Protein AF-A0A9D2JYH7-F1 (afdb_monomer_lite)

Sequence (282 aa):
MENEQENTMYEDFDEAVTNAVTTLELGLFRVCMKGRLKDAELPSGLRRAAFVETDLQDISPLTKFAKLERLELICSPVSDAGCLSALPALKTLDIRSTLIGSLAFLRGMSPETLILADDPVEDYSPIFEMKALGRLETDEATLKKIGAERLKERFPNLEIVIDNDLPWITADAARYDDRTEGVYSVNLVEMIFGDKVRAVKDAKALQAVLDGIYDVSFDETDVKLIERLCREHRSMREIASEWHLMPETVNMLFAKILRRLRHPSASRRLRDLVVFEEEDAS

pLDDT: mean 78.09, std 18.56, range [26.64, 98.44]

Secondary structure (DSSP, 8-state):
---------BS-HHHHHHHHHHHSEEEEES---TTHHHH----TT--EEEEES------GGGGG-TT--EEEEES------GGGGG-TT--EEE-TTS---B-GGGTT---SEEE--S----B-HHHHTSS--SEEEE-HHHHHHH-HHHHHHH-TT-EEEE-TTTT---TTTT---------TTTHHHHHHHSS-EEEES-HHHHHHHHHHHHHHH--HHHHHHHIIIIIS---HHHHHHHHT--HHHHHHHHHHHHHHHHSHHHHHHHHTTEEEPPP---

Foldseek 3Di:
DDPPPPPPADCDQVVQLVVCQPPLERHYECHECVPVLQVRPGDLQRAYYADELYQDADPLSVLSNLNHAYYHQYLYAHADPLNVLSRQNHAYDHNELYQHQDPQSQQQAAHQEYEYENYNHPDPVSVLRHPYYAEYEYAPVVCVNNDPVSVCVSHVNYHYHHDNPVDDDPVCLPPPDPPDFDEPPFPLLCLLNVFGFPDFQDPVQLVVLVVVLCVPPHDPVLVVLCCCVHVVRHQLPNVCVVVVHDSSVSSVSPSSSSSSCNHPVNNVSNVVRTDTDDPPPD

Radius of gyration: 19.78 Å; chains: 1; bounding box: 49×54×63 Å

Organism: NCBI:txid2838603

InterPro domains:
  IPR013324 RNA polymerase sigma factor, region 3/4-like [SSF88659] (220-273)
  IPR032675 Leucine-rich repeat domain superfamily [G3DSA:3.80.10.10] (3-164)

Structure (mmCIF, N/CA/C/O backbone):
data_AF-A0A9D2JYH7-F1
#
_entry.id   AF-A0A9D2JYH7-F1
#
loop_
_atom_site.group_PDB
_atom_site.id
_atom_site.type_symbol
_atom_site.label_atom_id
_atom_site.label_alt_id
_atom_site.label_comp_id
_atom_site.label_asym_id
_atom_site.label_entity_id
_atom_site.label_seq_id
_atom_site.pdbx_PDB_ins_code
_atom_site.Cartn_x
_atom_site.Cartn_y
_atom_site.Cartn_z
_atom_site.occupancy
_atom_site.B_iso_or_equiv
_atom_site.auth_seq_id
_atom_site.auth_comp_id
_atom_site.auth_asym_id
_atom_site.auth_atom_id
_atom_site.pdbx_PDB_model_num
ATOM 1 N N . MET A 1 1 ? 9.905 -0.946 33.066 1.00 31.28 1 MET A N 1
ATOM 2 C CA . MET A 1 1 ? 8.921 -1.846 32.434 1.00 31.28 1 MET A CA 1
ATOM 3 C C . MET A 1 1 ? 8.308 -1.074 31.286 1.00 31.28 1 MET A C 1
ATOM 5 O O . MET A 1 1 ? 7.218 -0.542 31.420 1.00 31.28 1 MET A O 1
ATOM 9 N N . GLU A 1 2 ? 9.062 -0.951 30.205 1.00 26.75 2 GLU A N 1
ATOM 10 C CA . GLU A 1 2 ? 8.554 -0.525 28.907 1.00 26.75 2 GLU A CA 1
ATOM 11 C C . GLU A 1 2 ? 8.823 -1.728 28.012 1.00 26.75 2 GLU A C 1
ATOM 13 O O . GLU A 1 2 ? 9.970 -2.053 27.723 1.00 26.75 2 GLU A O 1
ATOM 18 N N . ASN A 1 3 ? 7.763 -2.492 27.746 1.00 26.64 3 ASN A N 1
ATOM 19 C CA . ASN A 1 3 ? 7.780 -3.523 26.722 1.00 26.64 3 ASN A CA 1
ATOM 20 C C . ASN A 1 3 ? 7.772 -2.784 25.383 1.00 26.64 3 ASN A C 1
ATOM 22 O O . ASN A 1 3 ? 6.704 -2.459 24.865 1.00 26.64 3 ASN A O 1
ATOM 26 N N . GLU A 1 4 ? 8.954 -2.512 24.840 1.00 29.59 4 GLU A N 1
ATOM 27 C CA . GLU A 1 4 ? 9.126 -2.462 23.394 1.00 29.59 4 GLU A CA 1
ATOM 28 C C . GLU A 1 4 ? 8.773 -3.865 22.893 1.00 29.59 4 GLU A C 1
ATOM 30 O O . GLU A 1 4 ? 9.556 -4.804 23.017 1.00 29.59 4 GLU A O 1
ATOM 35 N N . GLN A 1 5 ? 7.521 -4.050 22.466 1.00 31.62 5 GLN A N 1
ATOM 36 C CA . GLN A 1 5 ? 7.128 -5.261 21.761 1.00 31.62 5 GLN A CA 1
ATOM 37 C C . GLN A 1 5 ? 7.984 -5.325 20.501 1.00 31.62 5 GLN A C 1
ATOM 39 O O . GLN A 1 5 ? 7.793 -4.532 19.580 1.00 31.62 5 GLN A O 1
ATOM 44 N N . GLU A 1 6 ? 8.950 -6.243 20.520 1.00 36.19 6 GLU A N 1
ATOM 45 C CA . GLU A 1 6 ? 9.699 -6.682 19.355 1.00 36.19 6 GLU A CA 1
ATOM 46 C C . GLU A 1 6 ? 8.725 -6.854 18.192 1.00 36.19 6 GLU A C 1
ATOM 48 O O . GLU A 1 6 ? 7.774 -7.640 18.237 1.00 36.19 6 GLU A O 1
ATOM 53 N N . ASN A 1 7 ? 8.960 -6.033 17.177 1.00 39.94 7 ASN A N 1
ATOM 54 C CA . ASN A 1 7 ? 8.273 -6.017 15.907 1.00 39.94 7 ASN A CA 1
ATOM 55 C C . ASN A 1 7 ? 8.583 -7.353 15.218 1.00 39.94 7 ASN A C 1
ATOM 57 O O . ASN A 1 7 ? 9.583 -7.475 14.514 1.00 39.94 7 ASN A O 1
ATOM 61 N N . THR A 1 8 ? 7.805 -8.394 15.515 1.00 46.12 8 THR A N 1
ATOM 62 C CA . THR A 1 8 ? 8.002 -9.730 14.942 1.00 46.12 8 THR A CA 1
ATOM 63 C C . THR A 1 8 ? 7.523 -9.706 13.496 1.00 46.12 8 THR A C 1
ATOM 65 O O . THR A 1 8 ? 6.384 -10.029 13.172 1.00 46.12 8 THR A O 1
ATOM 68 N N . MET A 1 9 ? 8.397 -9.227 12.614 1.00 56.84 9 MET A N 1
ATOM 69 C CA . MET A 1 9 ? 8.225 -9.338 11.174 1.00 56.84 9 MET A CA 1
ATOM 70 C C . MET A 1 9 ? 8.649 -10.741 10.744 1.00 56.84 9 MET A C 1
ATOM 72 O O . MET A 1 9 ? 9.785 -11.143 10.987 1.00 56.84 9 MET A O 1
ATOM 76 N N . TYR A 1 10 ? 7.731 -11.488 10.131 1.00 59.22 10 TYR A N 1
ATOM 77 C CA . TYR A 1 10 ? 7.983 -12.851 9.671 1.00 59.22 10 TYR A CA 1
ATOM 78 C C . TYR A 1 10 ? 8.357 -12.859 8.183 1.00 59.22 10 TYR A C 1
ATOM 80 O O . TYR A 1 10 ? 7.688 -12.228 7.360 1.00 59.22 10 TYR A O 1
ATOM 88 N N . GLU A 1 11 ? 9.406 -13.611 7.847 1.00 63.16 11 GLU A N 1
ATOM 89 C CA . GLU A 1 11 ? 9.832 -13.893 6.465 1.00 63.16 11 GLU A CA 1
ATOM 90 C C . GLU A 1 11 ? 9.220 -15.201 5.913 1.00 63.16 11 GLU A C 1
ATOM 92 O O . GLU A 1 11 ? 9.459 -15.557 4.756 1.00 63.16 11 GLU A O 1
ATOM 97 N N . ASP A 1 12 ? 8.405 -15.899 6.718 1.00 80.50 12 ASP A N 1
ATOM 98 C CA . ASP A 1 12 ? 7.677 -17.121 6.361 1.00 80.50 12 ASP A CA 1
ATOM 99 C C . ASP A 1 12 ? 6.158 -16.939 6.535 1.00 80.50 12 ASP A C 1
ATOM 101 O O . ASP A 1 12 ? 5.679 -16.425 7.549 1.00 80.50 12 ASP A O 1
ATOM 105 N N . PHE A 1 13 ? 5.386 -17.360 5.529 1.00 84.00 13 PHE A N 1
ATOM 106 C CA . PHE A 1 13 ? 3.934 -17.184 5.522 1.00 84.00 13 PHE A CA 1
ATOM 107 C C . PHE A 1 13 ? 3.203 -18.096 6.508 1.00 84.00 13 PHE A C 1
ATOM 109 O O . PHE A 1 13 ? 2.275 -17.649 7.182 1.00 84.00 13 PHE A O 1
ATOM 116 N N . ASP A 1 14 ? 3.573 -19.373 6.565 1.00 86.81 14 ASP A N 1
ATOM 117 C CA . ASP A 1 14 ? 2.833 -20.372 7.336 1.00 86.81 14 ASP A CA 1
ATOM 118 C C . ASP A 1 14 ? 3.095 -20.178 8.837 1.00 86.81 14 ASP A C 1
ATOM 120 O O . ASP A 1 14 ? 2.184 -20.309 9.664 1.00 86.81 14 ASP A O 1
ATOM 124 N N . GLU A 1 15 ? 4.311 -19.753 9.189 1.00 87.00 15 GLU A N 1
ATOM 125 C CA . GLU A 1 15 ? 4.640 -19.280 10.532 1.00 87.00 15 GLU A CA 1
ATOM 126 C C . GLU A 1 15 ? 3.828 -18.029 10.905 1.00 87.00 15 GLU A C 1
ATOM 128 O O . GLU A 1 15 ? 3.211 -17.991 11.975 1.00 87.00 15 GLU A O 1
ATOM 133 N N . ALA A 1 16 ? 3.756 -17.030 10.017 1.00 87.06 16 ALA A N 1
ATOM 134 C CA . ALA A 1 16 ? 2.987 -15.811 10.262 1.00 87.06 16 ALA A CA 1
ATOM 135 C C . ALA A 1 16 ? 1.492 -16.106 10.479 1.00 87.06 16 ALA A C 1
ATOM 137 O O . ALA A 1 16 ? 0.880 -15.561 11.399 1.00 87.06 16 ALA A O 1
ATOM 138 N N . VAL A 1 17 ? 0.906 -17.006 9.679 1.00 90.88 17 VAL A N 1
ATOM 139 C CA . VAL A 1 17 ? -0.489 -17.453 9.838 1.00 90.88 17 VAL A CA 1
ATOM 140 C C . VAL A 1 17 ? -0.685 -18.167 11.175 1.00 90.88 17 VAL A C 1
ATOM 142 O O . VAL A 1 17 ? -1.637 -17.859 11.894 1.00 90.88 17 VAL A O 1
ATOM 145 N N . THR A 1 18 ? 0.225 -19.072 11.542 1.00 90.56 18 THR A N 1
ATOM 146 C CA . THR A 1 18 ? 0.163 -19.805 12.816 1.00 90.56 18 THR A CA 1
ATOM 147 C C . THR A 1 18 ? 0.198 -18.846 14.007 1.00 90.56 18 THR A C 1
ATOM 149 O O . THR A 1 18 ? -0.617 -18.959 14.927 1.00 90.56 18 THR A O 1
ATOM 152 N N . ASN A 1 19 ? 1.088 -17.855 13.973 1.00 88.00 19 ASN A N 1
ATOM 153 C CA . ASN A 1 19 ? 1.207 -16.861 15.036 1.00 88.00 19 ASN A CA 1
ATOM 154 C C . ASN A 1 19 ? -0.015 -15.938 15.094 1.00 88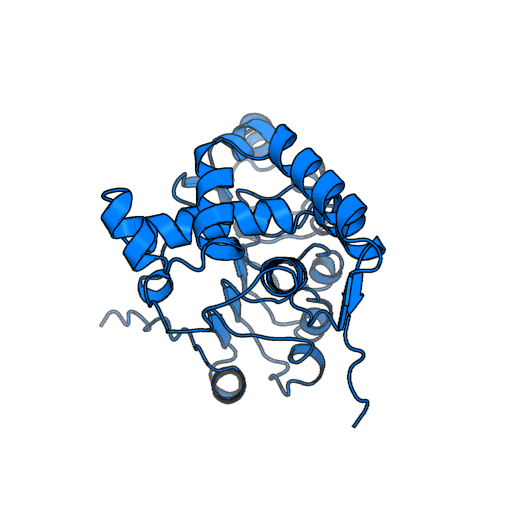.00 19 ASN A C 1
ATOM 156 O O . ASN A 1 19 ? -0.529 -15.682 16.190 1.00 88.00 19 ASN A O 1
ATOM 160 N N . ALA A 1 20 ? -0.552 -15.542 13.935 1.00 91.19 20 ALA A N 1
ATOM 161 C CA . ALA A 1 20 ? -1.735 -14.692 13.832 1.00 91.19 20 ALA A CA 1
ATOM 162 C C . ALA A 1 20 ? -2.950 -15.267 14.571 1.00 91.19 20 ALA A C 1
ATOM 164 O O . ALA A 1 20 ? -3.731 -14.494 15.127 1.00 91.19 20 ALA A O 1
ATOM 165 N N . VAL A 1 21 ? -3.094 -16.599 14.653 1.00 90.00 21 VAL A N 1
ATOM 166 C CA . VAL A 1 21 ? -4.165 -17.264 15.427 1.00 90.00 21 VAL A CA 1
ATOM 167 C C . VAL A 1 21 ? -4.175 -16.815 16.891 1.00 90.00 21 VAL A C 1
ATOM 169 O O . VAL A 1 21 ? -5.245 -16.648 17.478 1.00 90.00 21 VAL A O 1
ATOM 172 N N . THR A 1 22 ? -2.999 -16.598 17.480 1.00 90.06 22 THR A N 1
ATOM 173 C CA . THR A 1 22 ? -2.859 -16.210 18.891 1.00 90.06 22 THR A CA 1
ATOM 174 C C . THR A 1 22 ? -2.746 -14.703 19.084 1.00 90.06 22 THR A C 1
ATOM 176 O O . THR A 1 22 ? -3.358 -14.158 20.003 1.00 90.06 22 THR A O 1
ATOM 179 N N . THR A 1 23 ? -1.999 -14.020 18.216 1.00 91.62 23 THR A N 1
ATOM 180 C CA . THR A 1 23 ? -1.708 -12.586 18.346 1.00 91.62 23 THR A CA 1
ATOM 181 C C . THR A 1 23 ? -2.834 -11.713 17.805 1.00 91.62 23 THR A C 1
ATOM 183 O O . THR A 1 23 ? -2.990 -10.577 18.244 1.00 91.62 23 THR A O 1
ATOM 186 N N . LEU A 1 24 ? -3.654 -12.247 16.890 1.00 93.81 24 LEU A N 1
ATOM 187 C CA . LEU A 1 24 ? -4.591 -11.491 16.052 1.00 93.81 24 LEU A CA 1
ATOM 188 C C . LEU A 1 24 ? -3.879 -10.469 15.150 1.00 93.81 24 LEU A C 1
ATOM 190 O O . LEU A 1 24 ? -4.486 -9.477 14.730 1.00 93.81 24 LEU A O 1
ATOM 194 N N . GLU A 1 25 ? -2.608 -10.722 14.844 1.00 91.56 25 GLU A N 1
ATOM 195 C CA . GLU A 1 25 ? -1.742 -9.860 14.047 1.00 91.56 25 GLU A CA 1
ATOM 196 C C . GLU A 1 25 ? -1.037 -10.688 12.975 1.00 91.56 25 GLU A C 1
ATOM 198 O O . GLU A 1 25 ? -0.445 -11.721 13.276 1.00 91.56 25 GLU A O 1
ATOM 203 N N . LEU A 1 26 ? -1.112 -10.234 11.725 1.00 91.44 26 LEU A N 1
ATOM 204 C CA . LEU A 1 26 ? -0.434 -10.854 10.591 1.00 91.44 26 LEU A CA 1
ATOM 205 C C . LEU A 1 26 ? 0.625 -9.890 10.059 1.00 91.44 26 LEU A C 1
ATOM 207 O O . LEU A 1 26 ? 0.272 -8.866 9.481 1.00 91.44 26 LEU A O 1
ATOM 211 N N . GLY A 1 27 ? 1.902 -10.209 10.246 1.00 88.00 27 GLY A N 1
ATOM 212 C CA . GLY A 1 27 ? 3.021 -9.425 9.724 1.00 88.00 27 GLY A CA 1
ATOM 213 C C . GLY A 1 27 ? 3.809 -10.231 8.703 1.00 88.00 27 GLY A C 1
ATOM 214 O O . GLY A 1 27 ? 4.306 -11.302 9.031 1.00 88.00 27 GLY A O 1
ATOM 215 N N . LEU A 1 28 ? 3.913 -9.725 7.478 1.00 81.62 28 LEU A N 1
ATOM 216 C CA . LEU A 1 28 ? 4.609 -10.380 6.375 1.00 81.62 28 LEU A CA 1
ATOM 217 C C . LEU A 1 28 ? 5.590 -9.405 5.742 1.00 81.62 28 LEU A C 1
ATOM 219 O O . LEU A 1 28 ? 5.193 -8.350 5.238 1.00 81.62 28 LEU A O 1
ATOM 223 N N . PHE A 1 29 ? 6.864 -9.781 5.758 1.00 75.06 29 PHE A N 1
ATOM 224 C CA . PHE A 1 29 ? 7.958 -8.980 5.232 1.00 75.06 29 PHE A CA 1
ATOM 225 C C . PHE A 1 29 ? 8.708 -9.780 4.171 1.00 75.06 29 PHE A C 1
ATOM 227 O O . PHE A 1 29 ? 9.236 -10.847 4.467 1.00 75.06 29 PHE A O 1
ATOM 234 N N . ARG A 1 30 ? 8.747 -9.285 2.926 1.00 68.06 30 ARG A N 1
ATOM 235 C CA . ARG A 1 30 ? 9.490 -9.926 1.814 1.00 68.06 30 ARG A CA 1
ATOM 236 C C . ARG A 1 30 ? 9.070 -11.356 1.489 1.00 68.06 30 ARG A C 1
ATOM 238 O O . ARG A 1 30 ? 9.855 -12.175 1.004 1.00 68.06 30 ARG A O 1
ATOM 245 N N . VAL A 1 31 ? 7.804 -11.650 1.742 1.00 66.88 31 VAL A N 1
ATOM 246 C CA . VAL A 1 31 ? 7.208 -12.961 1.505 1.00 66.88 31 VAL A CA 1
ATOM 247 C C . VAL A 1 31 ? 6.494 -12.964 0.156 1.00 66.88 31 VAL A C 1
ATOM 249 O O . VAL A 1 31 ? 5.790 -12.014 -0.190 1.00 66.88 31 VAL A O 1
ATOM 252 N N . CYS A 1 32 ? 6.657 -14.060 -0.586 1.00 69.44 32 CYS A N 1
ATOM 253 C CA . CYS A 1 32 ? 5.862 -14.363 -1.771 1.00 69.44 32 CYS A CA 1
ATOM 254 C C . CYS A 1 32 ? 4.508 -14.968 -1.357 1.00 69.44 32 CYS A C 1
ATOM 256 O O . CYS A 1 32 ? 4.435 -15.956 -0.620 1.00 69.44 32 CYS A O 1
ATOM 258 N N . MET A 1 33 ? 3.436 -14.351 -1.836 1.00 68.56 33 MET A N 1
ATOM 259 C CA . MET A 1 33 ? 2.065 -14.484 -1.362 1.00 68.56 33 MET A CA 1
ATOM 260 C C . MET A 1 33 ? 1.114 -15.046 -2.408 1.00 68.56 33 MET A C 1
ATOM 262 O O . MET A 1 33 ? -0.019 -15.314 -2.026 1.00 68.56 33 MET A O 1
ATOM 266 N N . LYS A 1 34 ? 1.514 -15.170 -3.685 1.00 65.25 34 LYS A N 1
ATOM 267 C CA . LYS A 1 34 ? 0.689 -15.591 -4.845 1.00 65.25 34 LYS A CA 1
ATOM 268 C C . LYS A 1 34 ? -0.636 -16.274 -4.474 1.00 65.25 34 LYS A C 1
ATOM 270 O O . LYS A 1 34 ? -0.681 -17.474 -4.236 1.00 65.25 34 LYS A O 1
ATOM 275 N N . GLY A 1 35 ? -1.709 -15.490 -4.341 1.00 68.31 35 GLY A N 1
ATOM 276 C CA . GLY A 1 35 ? -3.059 -15.984 -4.030 1.00 68.31 35 GLY A CA 1
ATOM 277 C C . GLY A 1 35 ? -3.297 -16.561 -2.622 1.00 68.31 35 GLY A C 1
ATOM 278 O O . GLY A 1 35 ? -4.449 -16.616 -2.198 1.00 68.31 35 GLY A O 1
ATOM 279 N N . ARG A 1 36 ? -2.253 -16.891 -1.854 1.00 79.56 36 ARG A N 1
ATOM 280 C CA . ARG A 1 36 ? -2.291 -17.601 -0.560 1.00 79.56 36 ARG A CA 1
ATOM 281 C C . ARG A 1 36 ? -3.198 -16.958 0.486 1.00 79.56 36 ARG A C 1
ATOM 283 O O . ARG A 1 36 ? -3.739 -17.648 1.343 1.00 79.56 36 ARG A O 1
ATOM 290 N N . LEU A 1 37 ? -3.404 -15.640 0.427 1.00 86.38 37 LEU A N 1
ATOM 291 C CA . LEU A 1 37 ? -4.273 -14.931 1.375 1.00 86.38 37 LEU A CA 1
ATOM 292 C C . LEU A 1 37 ? -5.751 -15.369 1.282 1.00 86.38 37 LEU A C 1
ATOM 294 O O . LEU A 1 37 ? -6.488 -15.267 2.268 1.00 86.38 37 LEU A O 1
ATOM 298 N N . LYS A 1 38 ? -6.192 -15.853 0.111 1.00 85.94 38 LYS A N 1
ATOM 299 C CA . LYS A 1 38 ? -7.555 -16.367 -0.104 1.00 85.94 38 LYS A CA 1
ATOM 300 C C . LYS A 1 38 ? -7.806 -17.613 0.736 1.00 85.94 38 LYS A C 1
ATOM 302 O O . LYS A 1 38 ? -8.798 -17.653 1.467 1.00 85.94 38 LYS A O 1
ATOM 307 N N . ASP A 1 39 ? -6.860 -18.543 0.686 1.00 83.00 39 ASP A N 1
ATOM 308 C CA . ASP A 1 39 ? -6.970 -19.874 1.285 1.00 83.00 39 ASP A CA 1
ATOM 309 C C . ASP A 1 39 ? -6.443 -19.930 2.724 1.00 83.00 39 ASP A C 1
ATOM 311 O O . ASP A 1 39 ? -6.687 -20.894 3.443 1.00 83.00 39 ASP A O 1
ATOM 315 N N . ALA A 1 40 ? -5.761 -18.876 3.180 1.00 84.50 40 ALA A N 1
ATOM 316 C CA . ALA A 1 40 ? -5.224 -18.815 4.529 1.00 84.50 40 ALA A CA 1
ATOM 317 C C . ALA A 1 40 ? -6.316 -18.851 5.609 1.00 84.50 40 ALA A C 1
ATOM 319 O O . ALA A 1 40 ? -7.222 -17.998 5.660 1.00 84.50 40 ALA A O 1
ATOM 320 N N . GLU A 1 41 ? -6.150 -19.798 6.534 1.00 87.38 41 GLU A N 1
ATOM 321 C CA . GLU A 1 41 ? -6.948 -19.966 7.748 1.00 87.38 41 GLU A CA 1
ATOM 322 C C . GLU A 1 41 ? -6.559 -18.931 8.815 1.00 87.38 41 GLU A C 1
ATOM 324 O O . GLU A 1 41 ? -5.973 -19.225 9.853 1.00 87.38 41 GLU A O 1
ATOM 329 N N . LEU A 1 42 ? -6.882 -17.669 8.542 1.00 89.50 42 LEU A N 1
ATOM 330 C CA . LEU A 1 42 ? -6.651 -16.554 9.458 1.00 89.50 42 LEU A CA 1
ATOM 331 C C . LEU A 1 42 ? -7.834 -16.371 10.420 1.00 89.50 42 LEU A C 1
ATOM 333 O O . LEU A 1 42 ? -8.994 -16.529 10.016 1.00 89.50 42 LEU A O 1
ATOM 337 N N . PRO A 1 43 ? -7.590 -15.969 11.680 1.00 89.50 43 PRO A N 1
ATOM 338 C CA . PRO A 1 43 ? -8.664 -15.778 12.644 1.00 89.50 43 PRO A CA 1
ATOM 339 C C . PRO A 1 43 ? -9.585 -14.627 12.222 1.00 89.50 43 PRO A C 1
ATOM 341 O O . PRO A 1 43 ? -9.137 -13.527 11.907 1.00 89.50 43 PRO A O 1
ATOM 344 N N . SER A 1 44 ? -10.902 -14.823 12.325 1.00 91.31 44 SER A N 1
ATOM 345 C CA . SER A 1 44 ? -11.898 -13.763 12.065 1.00 91.31 44 SER A CA 1
ATOM 346 C C . SER A 1 44 ? -11.746 -12.534 12.974 1.00 91.31 44 SER A C 1
ATOM 348 O O . SER A 1 44 ? -12.290 -11.466 12.691 1.00 91.31 44 SER A O 1
ATOM 350 N N . GLY A 1 45 ? -11.013 -12.686 14.082 1.00 94.38 45 GLY A N 1
ATOM 351 C CA . GLY A 1 45 ? -10.695 -11.634 15.038 1.00 94.38 45 GLY A CA 1
ATOM 352 C C . GLY A 1 45 ? -9.455 -10.802 14.713 1.00 94.38 45 GLY A C 1
ATOM 353 O O . GLY A 1 45 ? -9.083 -10.011 15.574 1.00 94.38 45 GLY A O 1
ATOM 354 N N . LEU A 1 46 ? -8.825 -10.985 13.545 1.00 96.38 46 LEU A N 1
ATOM 355 C CA . LEU A 1 46 ? -7.620 -10.259 13.136 1.00 96.38 46 LEU A CA 1
ATOM 356 C C . LEU A 1 46 ? -7.796 -8.740 13.306 1.00 96.38 46 LEU A C 1
ATOM 358 O O . LEU A 1 46 ? -8.791 -8.170 12.853 1.00 96.38 46 LEU A O 1
ATOM 362 N N . ARG A 1 47 ? -6.835 -8.101 13.980 1.00 95.69 47 ARG A N 1
ATOM 363 C CA . ARG A 1 47 ? -6.851 -6.666 14.309 1.00 95.69 47 ARG A CA 1
ATOM 364 C C . ARG A 1 47 ? -5.803 -5.872 13.554 1.00 95.69 47 ARG A C 1
ATOM 366 O O . ARG A 1 47 ? -6.045 -4.702 13.261 1.00 95.69 47 ARG A O 1
ATOM 373 N N . ARG A 1 48 ? -4.660 -6.484 13.243 1.00 95.12 48 ARG A N 1
ATOM 374 C CA . ARG A 1 48 ? -3.578 -5.833 12.498 1.00 95.12 48 ARG A CA 1
ATOM 375 C C . ARG A 1 48 ? -3.097 -6.733 11.372 1.00 95.12 48 ARG A C 1
ATOM 377 O O . ARG A 1 48 ? -2.959 -7.940 11.565 1.00 95.12 48 ARG A O 1
ATOM 384 N N . ALA A 1 49 ? -2.849 -6.138 10.217 1.00 94.75 49 ALA A N 1
ATOM 385 C CA . ALA A 1 49 ? -2.218 -6.803 9.092 1.00 94.75 49 ALA A CA 1
ATOM 386 C C . ALA A 1 49 ? -1.180 -5.865 8.472 1.00 94.75 49 ALA A C 1
ATOM 388 O O . ALA A 1 49 ? -1.496 -4.710 8.190 1.00 94.75 49 ALA A O 1
ATOM 389 N N . ALA A 1 50 ? 0.032 -6.361 8.266 1.00 90.62 50 ALA A N 1
ATOM 390 C CA . ALA A 1 50 ? 1.124 -5.641 7.636 1.00 90.62 50 ALA A CA 1
ATOM 391 C C . ALA A 1 50 ? 1.719 -6.498 6.517 1.00 90.62 50 ALA A C 1
ATOM 393 O O . ALA A 1 50 ? 2.122 -7.639 6.743 1.00 90.62 50 ALA A O 1
ATOM 394 N N . PHE A 1 51 ? 1.757 -5.936 5.314 1.00 86.75 51 PHE A N 1
ATOM 395 C CA . PHE A 1 51 ? 2.329 -6.533 4.115 1.00 86.75 51 PHE A CA 1
ATOM 396 C C . PHE A 1 51 ? 3.370 -5.567 3.570 1.00 86.75 51 PHE A C 1
ATOM 398 O O . PHE A 1 51 ? 3.046 -4.528 2.988 1.00 86.75 51 PHE A O 1
ATOM 405 N N . VAL A 1 52 ? 4.631 -5.902 3.804 1.00 79.12 52 VAL A N 1
ATOM 406 C CA . VAL A 1 52 ? 5.760 -5.018 3.548 1.00 79.12 52 VAL A CA 1
ATOM 407 C C . VAL A 1 52 ? 6.700 -5.699 2.561 1.00 79.12 52 VAL A C 1
ATOM 409 O O . VAL A 1 52 ? 7.176 -6.806 2.803 1.00 79.12 52 VAL A O 1
ATOM 412 N N . GLU A 1 53 ? 6.947 -5.045 1.427 1.00 73.25 53 GLU A N 1
ATOM 413 C CA . GLU A 1 53 ? 7.792 -5.576 0.344 1.00 73.25 53 GLU A CA 1
ATOM 414 C C . GLU A 1 53 ? 7.344 -6.966 -0.156 1.00 73.25 53 GLU A C 1
ATOM 416 O O . GLU A 1 53 ? 8.160 -7.819 -0.498 1.00 73.25 53 GLU A O 1
ATOM 421 N N . THR A 1 54 ? 6.032 -7.210 -0.196 1.00 71.56 54 THR A N 1
ATOM 422 C CA . THR A 1 54 ? 5.454 -8.466 -0.705 1.00 71.56 54 THR A CA 1
ATOM 423 C C . THR A 1 54 ? 5.071 -8.347 -2.185 1.00 71.56 54 THR A C 1
ATOM 425 O O . THR A 1 54 ? 5.054 -7.258 -2.760 1.00 71.56 54 THR A O 1
ATOM 428 N N . ASP A 1 55 ? 4.714 -9.462 -2.822 1.00 66.81 55 ASP A N 1
ATOM 429 C CA . ASP A 1 55 ? 4.099 -9.505 -4.159 1.00 66.81 55 ASP A CA 1
ATOM 430 C C . ASP A 1 55 ? 2.554 -9.438 -4.115 1.00 66.81 55 ASP A C 1
ATOM 432 O O . ASP A 1 55 ? 1.887 -9.739 -5.108 1.00 66.81 55 ASP A O 1
ATOM 436 N N . LEU A 1 56 ? 1.967 -9.026 -2.983 1.00 80.00 56 LEU A N 1
ATOM 437 C CA . LEU A 1 56 ? 0.519 -8.948 -2.795 1.00 80.00 56 LEU A CA 1
ATOM 438 C C . LEU A 1 56 ? -0.127 -7.942 -3.762 1.00 80.00 56 LEU A C 1
ATOM 440 O O . LEU A 1 56 ? 0.153 -6.745 -3.715 1.00 80.00 56 LEU A O 1
ATOM 444 N N . GLN A 1 57 ? -1.037 -8.437 -4.603 1.00 79.06 57 GLN A N 1
ATOM 445 C CA . GLN A 1 57 ? -1.835 -7.623 -5.533 1.00 79.06 57 GLN A CA 1
ATOM 446 C C . GLN A 1 57 ? -3.318 -7.586 -5.146 1.00 79.06 57 GLN A C 1
ATOM 448 O O . GLN A 1 57 ? -3.948 -6.532 -5.215 1.00 79.06 57 GLN A O 1
ATOM 453 N N . ASP A 1 58 ? -3.874 -8.733 -4.741 1.00 84.88 58 ASP A N 1
ATOM 454 C CA . ASP A 1 58 ? -5.292 -8.891 -4.413 1.00 84.88 58 ASP A CA 1
ATOM 455 C C . ASP A 1 58 ? -5.514 -8.875 -2.896 1.00 84.88 58 ASP A C 1
ATOM 457 O O . ASP A 1 58 ? -5.202 -9.833 -2.186 1.00 84.88 58 ASP A O 1
ATOM 461 N N . ILE A 1 59 ? -6.091 -7.777 -2.415 1.00 94.44 59 ILE A N 1
ATOM 462 C CA . ILE A 1 59 ? -6.441 -7.559 -1.007 1.00 94.44 59 ILE A CA 1
ATOM 463 C C . ILE A 1 59 ? -7.926 -7.801 -0.704 1.00 94.44 59 ILE A C 1
ATOM 465 O O . ILE A 1 59 ? -8.356 -7.622 0.437 1.00 94.44 59 ILE A O 1
ATOM 469 N N . SER A 1 60 ? -8.721 -8.262 -1.677 1.00 94.12 60 SER A N 1
ATOM 470 C CA . SER A 1 60 ? -10.139 -8.579 -1.458 1.00 94.12 60 SER A CA 1
ATOM 471 C C . SER A 1 60 ? -10.405 -9.558 -0.300 1.00 94.12 60 SER A C 1
ATOM 473 O O . SER A 1 60 ? -11.401 -9.350 0.409 1.00 94.12 60 SER A O 1
ATOM 475 N N . PRO A 1 61 ? -9.531 -10.545 0.016 1.00 94.44 61 PRO A N 1
ATOM 476 C CA . PRO A 1 61 ? -9.754 -11.435 1.155 1.00 94.44 61 PRO A CA 1
ATOM 477 C C . PRO A 1 61 ? -9.735 -10.723 2.508 1.00 94.44 61 PRO A C 1
ATOM 479 O O . PRO A 1 61 ? -10.293 -11.255 3.464 1.00 94.44 61 PRO A O 1
ATOM 482 N N . LEU A 1 62 ? -9.143 -9.523 2.613 1.00 94.75 62 LEU A N 1
ATOM 483 C CA . LEU A 1 62 ? -9.095 -8.773 3.872 1.00 94.75 62 LEU A CA 1
ATOM 484 C C . LEU A 1 62 ? -10.487 -8.355 4.363 1.00 94.75 62 LEU A C 1
ATOM 486 O O . LEU A 1 62 ? -10.685 -8.182 5.564 1.00 94.75 62 LEU A O 1
ATOM 490 N N . THR A 1 63 ? -11.472 -8.263 3.464 1.00 93.19 63 THR A N 1
ATOM 491 C CA . THR A 1 63 ? -12.862 -7.896 3.794 1.00 93.19 63 THR A CA 1
ATOM 492 C C . THR A 1 63 ? -13.535 -8.845 4.788 1.00 93.19 63 THR A C 1
ATOM 494 O O . THR A 1 63 ? -14.486 -8.448 5.461 1.00 93.19 63 THR A O 1
ATOM 497 N N . LYS A 1 64 ? -13.024 -10.077 4.948 1.00 93.19 64 LYS A N 1
ATOM 498 C CA . LYS A 1 64 ? -13.529 -11.041 5.940 1.00 93.19 64 LYS A CA 1
ATOM 499 C C . LYS A 1 64 ? -13.199 -10.651 7.389 1.00 93.19 64 LYS A C 1
ATOM 501 O O . LYS A 1 64 ? -13.840 -11.145 8.317 1.00 93.19 64 LYS A O 1
ATOM 506 N N . PHE A 1 65 ? -12.245 -9.741 7.606 1.00 95.69 65 PHE A N 1
ATOM 507 C CA . PHE A 1 65 ? -11.781 -9.324 8.931 1.00 95.69 65 PHE A CA 1
ATOM 508 C C . PHE A 1 65 ? -12.445 -8.016 9.376 1.00 95.69 65 PHE A C 1
ATOM 510 O O . PHE A 1 65 ? -11.824 -6.959 9.437 1.00 95.69 65 PHE A O 1
ATOM 517 N N . ALA A 1 66 ? -13.725 -8.082 9.750 1.00 95.50 66 ALA A N 1
ATOM 518 C CA . ALA A 1 66 ? -14.501 -6.905 10.163 1.00 95.50 66 ALA A CA 1
ATOM 519 C C . ALA A 1 66 ? -13.942 -6.158 11.399 1.00 95.50 66 ALA A C 1
ATOM 521 O O . ALA A 1 66 ? -14.383 -5.048 11.693 1.00 95.50 66 ALA A O 1
ATOM 522 N N . LYS A 1 67 ? -13.000 -6.770 12.133 1.00 97.44 67 LYS A N 1
ATOM 523 C CA . LYS A 1 67 ? -12.310 -6.195 13.300 1.00 97.44 67 LYS A CA 1
ATOM 524 C C . LYS A 1 67 ? -10.913 -5.649 12.982 1.00 97.44 67 LYS A C 1
ATOM 526 O O . LYS A 1 67 ? -10.209 -5.277 13.916 1.00 97.44 67 LYS A O 1
ATOM 531 N N . LEU A 1 68 ? -10.510 -5.611 11.710 1.00 97.94 68 LEU A N 1
ATOM 532 C CA . LEU A 1 68 ? -9.210 -5.084 11.314 1.00 97.94 68 LEU A CA 1
ATOM 533 C C . LEU A 1 68 ? -9.160 -3.576 11.588 1.00 97.94 68 LEU A C 1
ATOM 535 O O . LEU A 1 68 ? -9.924 -2.804 11.013 1.00 97.94 68 LEU A O 1
ATOM 539 N N . GLU A 1 69 ? -8.270 -3.177 12.490 1.00 97.81 69 GLU A N 1
ATOM 540 C CA . GLU A 1 69 ? -8.097 -1.797 12.951 1.00 97.81 69 GLU A CA 1
ATOM 541 C C . GLU A 1 69 ? -6.899 -1.119 12.284 1.00 97.81 69 GLU A C 1
ATOM 543 O O . GLU A 1 69 ? -6.925 0.091 12.061 1.00 97.81 69 GLU A O 1
ATOM 548 N N . ARG A 1 70 ? -5.863 -1.891 11.942 1.00 97.56 70 ARG A N 1
ATOM 549 C CA . ARG A 1 70 ? -4.639 -1.403 11.300 1.00 97.56 70 ARG A CA 1
ATOM 550 C C . ARG A 1 70 ? -4.311 -2.247 10.075 1.00 97.56 70 ARG A C 1
ATOM 552 O O . ARG A 1 70 ? -4.206 -3.468 10.187 1.00 97.56 70 ARG A O 1
ATOM 559 N N . LEU A 1 71 ? -4.129 -1.584 8.940 1.00 97.50 71 LEU A N 1
ATOM 560 C CA . LEU A 1 71 ? -3.657 -2.194 7.704 1.00 97.50 71 LEU A CA 1
ATOM 561 C C . LEU A 1 71 ? -2.463 -1.412 7.168 1.00 97.50 71 LEU A C 1
ATOM 563 O O . LEU A 1 71 ? -2.572 -0.208 6.938 1.00 97.50 71 LEU A O 1
ATOM 567 N N . GLU A 1 72 ? -1.361 -2.116 6.946 1.00 94.00 72 GLU A N 1
ATOM 568 C CA . GLU A 1 72 ? -0.142 -1.570 6.360 1.00 94.00 72 GLU A CA 1
ATOM 569 C C . GLU A 1 72 ? 0.163 -2.309 5.053 1.00 94.00 72 GLU A C 1
ATOM 571 O O . GLU A 1 72 ? 0.365 -3.522 5.038 1.00 94.00 72 GLU A O 1
ATOM 576 N N . LEU A 1 73 ? 0.142 -1.575 3.943 1.00 89.81 73 LEU A N 1
ATOM 577 C CA . LEU A 1 73 ? 0.471 -2.025 2.595 1.00 89.81 73 LEU A CA 1
ATOM 578 C C . LEU A 1 73 ? 1.649 -1.181 2.123 1.00 89.81 73 LEU A C 1
ATOM 580 O O . LEU A 1 73 ? 1.463 -0.100 1.576 1.00 89.81 73 LEU A O 1
ATOM 584 N N . ILE A 1 74 ? 2.862 -1.663 2.371 1.00 83.69 74 ILE A N 1
ATOM 585 C CA . ILE A 1 74 ? 4.083 -0.890 2.140 1.00 83.69 74 ILE A CA 1
ATOM 586 C C . ILE A 1 74 ? 4.890 -1.579 1.049 1.00 83.69 74 ILE A C 1
ATOM 588 O O . ILE A 1 74 ? 5.165 -2.778 1.134 1.00 83.69 74 ILE A O 1
ATOM 592 N N . CYS A 1 75 ? 5.270 -0.835 0.009 1.00 75.12 75 CYS A N 1
ATOM 593 C CA . CYS A 1 75 ? 6.085 -1.360 -1.096 1.00 75.12 75 CYS A CA 1
ATOM 594 C C . CYS A 1 75 ? 5.512 -2.650 -1.727 1.00 75.12 75 CYS A C 1
ATOM 596 O O . CYS A 1 75 ? 6.263 -3.500 -2.206 1.00 75.12 75 CYS A O 1
ATOM 598 N N . SER A 1 76 ? 4.186 -2.811 -1.712 1.00 73.88 76 SER A N 1
ATOM 599 C CA . SER A 1 76 ? 3.485 -3.981 -2.252 1.00 73.88 76 SER A CA 1
ATOM 600 C C . SER A 1 76 ? 2.672 -3.572 -3.490 1.00 73.88 76 SER A C 1
ATOM 602 O O . SER A 1 76 ? 2.094 -2.483 -3.500 1.00 73.88 76 SER A O 1
ATOM 604 N N . PRO A 1 77 ? 2.604 -4.396 -4.553 1.00 72.75 77 PRO A N 1
ATOM 605 C CA . PRO A 1 77 ? 2.036 -4.021 -5.852 1.00 72.75 77 PRO A CA 1
ATOM 606 C C . PRO A 1 77 ? 0.494 -3.995 -5.889 1.00 72.75 77 PRO A C 1
ATOM 608 O O . PRO A 1 77 ? -0.120 -4.298 -6.913 1.00 72.75 77 PRO A O 1
ATOM 611 N N . VAL A 1 78 ? -0.151 -3.605 -4.789 1.00 82.12 78 VAL A N 1
ATOM 612 C CA . VAL A 1 78 ? -1.601 -3.411 -4.714 1.00 82.12 78 VAL A CA 1
ATOM 613 C C . VAL A 1 78 ? -1.984 -2.216 -5.580 1.00 82.12 78 VAL A C 1
ATOM 615 O O . VAL A 1 78 ? -1.413 -1.139 -5.437 1.00 82.12 78 VAL A O 1
ATOM 618 N N . SER A 1 79 ? -2.949 -2.400 -6.481 1.00 80.56 79 SER A N 1
ATOM 619 C CA . SER A 1 79 ? -3.443 -1.336 -7.373 1.00 80.56 79 SER A CA 1
ATOM 620 C C . SER A 1 79 ? -4.938 -1.055 -7.227 1.00 80.56 79 SER A C 1
ATOM 622 O O . SER A 1 79 ? -5.371 0.070 -7.482 1.00 80.56 79 SER A O 1
ATOM 624 N N . ASP A 1 80 ? -5.716 -2.041 -6.774 1.00 87.56 80 ASP A N 1
ATOM 625 C CA . ASP A 1 80 ? -7.133 -1.892 -6.450 1.00 87.56 80 ASP A CA 1
ATOM 626 C C . ASP A 1 80 ? -7.342 -2.010 -4.936 1.00 87.56 80 ASP A C 1
ATOM 628 O O . ASP A 1 80 ? -7.109 -3.057 -4.334 1.00 87.56 80 ASP A O 1
ATOM 632 N N . ALA A 1 81 ? -7.791 -0.912 -4.331 1.00 96.06 81 ALA A N 1
ATOM 633 C CA . ALA A 1 81 ? -8.117 -0.813 -2.913 1.00 96.06 81 ALA A CA 1
ATOM 634 C C . ALA A 1 81 ? -9.614 -0.583 -2.652 1.00 96.06 81 ALA A C 1
ATOM 636 O O . ALA A 1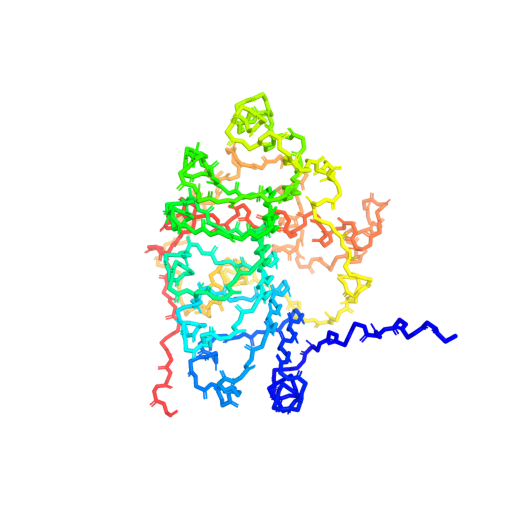 81 ? -10.011 -0.260 -1.530 1.00 96.06 81 ALA A O 1
ATOM 637 N N . GLY A 1 82 ? -10.473 -0.787 -3.660 1.00 96.56 82 GLY A N 1
ATOM 638 C CA . GLY A 1 82 ? -11.923 -0.596 -3.557 1.00 96.56 82 GLY A CA 1
ATOM 639 C C . GLY A 1 82 ? -12.558 -1.356 -2.389 1.00 96.56 82 GLY A C 1
ATOM 640 O O . GLY A 1 82 ? -13.454 -0.843 -1.711 1.00 96.56 82 GLY A O 1
ATOM 641 N N . CYS A 1 83 ? -12.041 -2.551 -2.098 1.00 95.69 83 CYS A N 1
ATOM 642 C CA . CYS A 1 83 ? -12.538 -3.418 -1.036 1.00 95.69 83 CYS A CA 1
ATOM 643 C C . CYS A 1 83 ? -12.302 -2.869 0.383 1.00 95.69 83 CYS A C 1
ATOM 645 O O . CYS A 1 83 ? -13.021 -3.259 1.301 1.00 95.69 83 CYS A O 1
ATOM 647 N N . LEU A 1 84 ? -11.352 -1.945 0.585 1.00 97.12 84 LEU A N 1
ATOM 648 C CA . LEU A 1 84 ? -11.043 -1.395 1.914 1.00 97.12 84 LEU A CA 1
ATOM 649 C C . LEU A 1 84 ? -12.190 -0.561 2.496 1.00 97.12 84 LEU A C 1
ATOM 651 O O . LEU A 1 84 ? -12.335 -0.479 3.714 1.00 97.12 84 LEU A O 1
ATOM 655 N N . SER A 1 85 ? -13.056 -0.012 1.639 1.00 95.31 85 SER A N 1
ATOM 656 C CA . SER A 1 85 ? -14.270 0.704 2.056 1.00 95.31 85 SER A CA 1
ATOM 657 C C . SER A 1 85 ? -15.252 -0.172 2.853 1.00 95.31 85 SER A C 1
ATOM 659 O O . SER A 1 85 ? -16.093 0.350 3.587 1.00 95.31 85 SER A O 1
ATOM 661 N N . ALA A 1 86 ? -15.128 -1.502 2.754 1.00 95.25 86 ALA A N 1
ATOM 662 C CA . ALA A 1 86 ? -15.949 -2.469 3.475 1.00 95.25 86 ALA A CA 1
ATOM 663 C C . ALA A 1 86 ? -15.418 -2.820 4.880 1.00 95.25 86 ALA A C 1
ATOM 665 O O . ALA A 1 86 ? -16.029 -3.649 5.552 1.00 95.25 86 ALA A O 1
ATOM 666 N N . LEU A 1 87 ? -14.308 -2.224 5.338 1.00 96.62 87 LEU A N 1
ATOM 667 C CA . LEU A 1 87 ? -13.710 -2.489 6.653 1.00 96.62 87 LEU A CA 1
ATOM 668 C C . LEU A 1 87 ? -14.182 -1.453 7.692 1.00 96.62 87 LEU A C 1
ATOM 670 O O . LEU A 1 87 ? -13.625 -0.357 7.769 1.00 96.62 87 LEU A O 1
ATOM 674 N N . PRO A 1 88 ? -15.194 -1.765 8.527 1.00 94.62 88 PRO A N 1
ATOM 675 C CA . PRO A 1 88 ? -15.846 -0.767 9.379 1.00 94.62 88 PRO A CA 1
ATOM 676 C C . PRO A 1 88 ? -15.008 -0.338 10.590 1.00 94.62 88 PRO A C 1
ATOM 678 O O . PRO A 1 88 ? -15.295 0.696 11.188 1.00 94.62 88 PRO A O 1
ATOM 681 N N . ALA A 1 89 ? -14.016 -1.142 10.982 1.00 97.12 89 ALA A N 1
ATOM 682 C CA . ALA A 1 89 ? -13.183 -0.907 12.158 1.00 97.12 89 ALA A CA 1
ATOM 683 C C . ALA A 1 89 ? -11.826 -0.263 11.829 1.00 97.12 89 ALA A C 1
ATOM 685 O O . ALA A 1 89 ? -11.051 -0.018 12.751 1.00 97.12 89 ALA A O 1
ATOM 686 N N . LEU A 1 90 ? -11.533 0.007 10.551 1.00 97.75 90 LEU A N 1
ATOM 687 C CA . LEU A 1 90 ? -10.212 0.453 10.123 1.00 97.75 90 LEU A CA 1
ATOM 688 C C . LEU A 1 90 ? -9.920 1.877 10.620 1.00 97.75 90 LEU A C 1
ATOM 690 O O . LEU A 1 90 ? -10.600 2.834 10.248 1.00 97.75 90 LEU A O 1
ATOM 694 N N . LYS A 1 91 ? -8.888 2.003 11.455 1.00 97.88 91 LYS A N 1
ATOM 695 C CA . LYS A 1 91 ? -8.439 3.254 12.079 1.00 97.88 91 LYS A CA 1
ATOM 696 C C . LYS A 1 91 ? -7.112 3.739 11.523 1.00 97.88 91 LYS A C 1
ATOM 698 O O . LYS A 1 91 ? -6.918 4.942 11.405 1.00 97.88 91 LYS A O 1
ATOM 703 N N . THR A 1 92 ? -6.207 2.830 11.189 1.00 97.94 92 THR A N 1
ATOM 704 C CA . THR A 1 92 ? -4.908 3.165 10.604 1.00 97.94 92 THR A CA 1
ATOM 705 C C . THR A 1 92 ? -4.784 2.480 9.259 1.00 97.94 92 THR A C 1
ATOM 707 O O . THR A 1 92 ? -4.907 1.257 9.175 1.00 97.94 92 THR A O 1
ATOM 710 N N . LEU A 1 93 ? -4.549 3.279 8.223 1.00 98.19 93 LEU A N 1
ATOM 711 C CA . LEU A 1 93 ? -4.299 2.799 6.876 1.00 98.19 93 LEU A CA 1
ATOM 712 C C . LEU A 1 93 ? -2.990 3.389 6.364 1.00 98.19 93 LEU A C 1
ATOM 714 O O . LEU A 1 93 ? -2.881 4.605 6.214 1.00 98.19 93 LEU A O 1
ATOM 718 N N . ASP A 1 94 ? -2.038 2.516 6.074 1.00 95.56 94 ASP A N 1
ATOM 719 C CA . ASP A 1 94 ? -0.805 2.846 5.375 1.00 95.56 94 ASP A CA 1
ATOM 720 C C . ASP A 1 94 ? -0.820 2.177 4.004 1.00 95.56 94 ASP A C 1
ATOM 722 O O . ASP A 1 94 ? -0.997 0.963 3.908 1.00 95.56 94 ASP A O 1
ATOM 726 N N . ILE A 1 95 ? -0.704 2.983 2.955 1.00 94.31 95 ILE A N 1
ATOM 727 C CA . ILE A 1 95 ? -0.688 2.535 1.558 1.00 94.31 95 ILE A CA 1
ATOM 728 C C . ILE A 1 95 ? 0.547 3.032 0.813 1.00 94.31 95 ILE A C 1
ATOM 730 O O . ILE A 1 95 ? 0.521 3.110 -0.409 1.00 94.31 95 ILE A O 1
ATOM 734 N N . ARG A 1 96 ? 1.610 3.414 1.526 1.00 87.44 96 ARG A N 1
ATOM 735 C CA . ARG A 1 96 ? 2.784 4.025 0.900 1.00 87.44 96 ARG A CA 1
ATOM 736 C C . ARG A 1 96 ? 3.458 3.101 -0.101 1.00 87.44 96 ARG A C 1
ATOM 738 O O . ARG A 1 96 ? 3.678 1.911 0.146 1.00 87.44 96 ARG A O 1
ATOM 745 N N . SER A 1 97 ? 3.943 3.701 -1.182 1.00 77.12 97 SER A N 1
ATOM 746 C CA . SER A 1 97 ? 4.711 3.008 -2.215 1.00 77.12 97 SER A CA 1
ATOM 747 C C . SER A 1 97 ? 3.971 1.815 -2.826 1.00 77.12 97 SER A C 1
ATOM 749 O O . SER A 1 97 ? 4.596 0.819 -3.202 1.00 77.12 97 SER A O 1
ATOM 751 N N . THR A 1 98 ? 2.650 1.911 -2.936 1.00 81.31 98 THR A N 1
ATOM 752 C CA . THR A 1 98 ? 1.815 0.946 -3.651 1.00 81.31 98 THR A CA 1
ATOM 753 C C . THR A 1 98 ? 1.619 1.382 -5.107 1.00 81.31 98 THR A C 1
ATOM 755 O O . THR A 1 98 ? 2.291 2.279 -5.623 1.00 81.31 98 THR A O 1
ATOM 758 N N . LEU A 1 99 ? 0.716 0.709 -5.821 1.00 76.44 99 LEU A N 1
ATOM 759 C CA . LEU A 1 99 ? 0.304 1.053 -7.184 1.00 76.44 99 LEU A CA 1
ATOM 760 C C . LEU A 1 99 ? -1.132 1.588 -7.226 1.00 76.44 99 LEU A C 1
ATOM 762 O O . LEU A 1 99 ? -1.763 1.591 -8.287 1.00 76.44 99 LEU A O 1
ATOM 766 N N . ILE A 1 100 ? -1.667 2.013 -6.080 1.00 86.00 100 ILE A N 1
ATOM 767 C CA . ILE A 1 100 ? -3.015 2.562 -5.969 1.00 86.00 100 ILE A CA 1
ATOM 768 C C . ILE A 1 100 ? -3.046 3.913 -6.687 1.00 86.00 100 ILE A C 1
ATOM 770 O O . ILE A 1 100 ? -2.474 4.897 -6.231 1.00 86.00 100 ILE A O 1
ATOM 774 N N . GLY A 1 101 ? -3.730 3.963 -7.832 1.00 82.12 101 GLY A N 1
ATOM 775 C CA . GLY A 1 101 ? -3.896 5.197 -8.612 1.00 82.12 101 GLY A CA 1
ATOM 776 C C . GLY A 1 101 ? -5.163 5.987 -8.275 1.00 82.12 101 GLY A C 1
ATOM 777 O O . GLY A 1 101 ? -5.290 7.153 -8.643 1.00 82.12 101 GLY A O 1
ATOM 778 N N . SER A 1 102 ? -6.122 5.365 -7.581 1.00 91.50 102 SER A N 1
ATOM 779 C CA . SER A 1 102 ? -7.405 5.981 -7.235 1.00 91.50 102 SER A CA 1
ATOM 780 C C . SER A 1 102 ? -7.708 5.849 -5.749 1.00 91.50 102 SER A C 1
ATOM 782 O O . SER A 1 102 ? -7.761 4.747 -5.209 1.00 91.50 102 SER A O 1
ATOM 784 N N . LEU A 1 103 ? -7.998 6.983 -5.109 1.00 97.94 103 LEU A N 1
ATOM 785 C CA . LEU A 1 103 ? -8.392 7.056 -3.701 1.00 97.94 103 LEU A CA 1
ATOM 786 C C . LEU A 1 103 ? -9.913 7.014 -3.490 1.00 97.94 103 LEU A C 1
ATOM 788 O O . LEU A 1 103 ? -10.393 7.310 -2.399 1.00 97.94 103 LEU A O 1
ATOM 792 N N . ALA A 1 104 ? -10.701 6.656 -4.512 1.00 97.38 104 ALA A N 1
ATOM 793 C CA . ALA A 1 104 ? -12.166 6.691 -4.445 1.00 97.38 104 ALA A CA 1
ATOM 794 C C . ALA A 1 104 ? -12.752 5.872 -3.278 1.00 97.38 104 ALA A C 1
ATOM 796 O O . ALA A 1 104 ? -13.808 6.224 -2.753 1.00 97.38 104 ALA A O 1
ATOM 797 N N . PHE A 1 105 ? -12.054 4.819 -2.844 1.00 96.69 105 PHE A N 1
ATOM 798 C CA . PHE A 1 105 ? -12.447 3.979 -1.713 1.00 96.69 105 PHE A CA 1
ATOM 799 C C . PHE A 1 105 ? -12.473 4.730 -0.370 1.00 96.69 105 PHE A C 1
ATOM 801 O O . PHE A 1 105 ? -13.224 4.331 0.512 1.00 96.69 105 PHE A O 1
ATOM 808 N N . LEU A 1 106 ? -11.725 5.834 -0.224 1.00 98.00 106 LEU A N 1
ATOM 809 C CA . LEU A 1 106 ? -11.697 6.649 0.999 1.00 98.00 106 LEU A CA 1
ATOM 810 C C . LEU A 1 106 ? -13.003 7.420 1.245 1.00 98.00 106 LEU A C 1
ATOM 812 O O . LEU A 1 106 ? -13.255 7.865 2.368 1.00 98.00 106 LEU A O 1
ATOM 816 N N . ARG A 1 107 ? -13.858 7.579 0.225 1.00 96.81 107 ARG A N 1
ATOM 817 C CA . ARG A 1 107 ? -15.130 8.306 0.348 1.00 96.81 107 ARG A CA 1
ATOM 818 C C . ARG A 1 107 ? -15.985 7.710 1.460 1.00 96.81 107 ARG A C 1
ATOM 820 O O . ARG A 1 107 ? -16.358 6.541 1.429 1.00 96.81 107 ARG A O 1
ATOM 827 N N . GLY A 1 108 ? -16.324 8.527 2.455 1.00 93.19 108 GLY A N 1
ATOM 828 C CA . GLY A 1 108 ? -17.142 8.092 3.585 1.00 93.19 108 GLY A CA 1
ATOM 829 C C . GLY A 1 108 ? -16.444 7.176 4.604 1.00 93.19 108 GLY A C 1
ATOM 830 O O . GLY A 1 108 ? -17.102 6.789 5.579 1.00 93.19 108 GLY A O 1
ATOM 831 N N . MET A 1 109 ? -15.153 6.864 4.430 1.00 96.44 109 MET A N 1
ATOM 832 C CA . MET A 1 109 ? -14.330 6.206 5.451 1.00 96.44 109 MET A CA 1
ATOM 833 C C . MET A 1 109 ? -13.961 7.188 6.573 1.00 96.44 109 MET A C 1
ATOM 835 O O . MET A 1 109 ? -14.107 8.406 6.438 1.00 96.44 109 MET A O 1
ATOM 839 N N . SER A 1 110 ? -13.504 6.655 7.703 1.00 95.62 110 SER A N 1
ATOM 840 C CA . SER A 1 110 ? -13.107 7.440 8.877 1.00 95.62 110 SER A CA 1
ATOM 841 C C . SER A 1 110 ? -11.865 6.878 9.582 1.00 95.62 110 SER A C 1
ATOM 843 O O . SER A 1 110 ? -11.934 6.652 10.793 1.00 95.62 110 SER A O 1
ATOM 845 N N . PRO A 1 111 ? -10.754 6.602 8.870 1.00 96.38 111 PRO A N 1
ATOM 846 C CA . PRO A 1 111 ? -9.513 6.263 9.545 1.00 96.38 111 PRO A CA 1
ATOM 847 C C . PRO A 1 111 ? -9.044 7.460 10.384 1.00 96.38 111 PRO A C 1
ATOM 849 O O . PRO A 1 111 ? -9.157 8.620 9.985 1.00 96.38 111 PRO A O 1
ATOM 852 N N . GLU A 1 112 ? -8.515 7.170 11.563 1.00 97.38 112 GLU A N 1
ATOM 853 C CA . GLU A 1 112 ? -7.871 8.149 12.435 1.00 97.38 112 GLU A CA 1
ATOM 854 C C . GLU A 1 112 ? -6.528 8.590 11.836 1.00 97.38 112 GLU A C 1
ATOM 856 O O . GLU A 1 112 ? -6.231 9.785 11.835 1.00 97.38 112 GLU A O 1
ATOM 861 N N . THR A 1 113 ? -5.779 7.649 11.251 1.00 98.19 113 THR A N 1
ATOM 862 C CA . THR A 1 113 ? -4.476 7.881 10.618 1.00 98.19 113 THR A CA 1
ATOM 863 C C . THR A 1 113 ? -4.472 7.360 9.186 1.00 98.19 113 THR A C 1
ATOM 865 O O . THR A 1 113 ? -4.781 6.189 8.947 1.00 98.19 113 THR A O 1
ATOM 868 N N . LEU A 1 114 ? -4.074 8.220 8.252 1.00 98.25 114 LEU A N 1
ATOM 869 C CA . LEU A 1 114 ? -3.802 7.866 6.864 1.00 98.25 114 LEU A CA 1
ATOM 870 C C . LEU A 1 114 ? -2.334 8.154 6.552 1.00 98.25 114 LEU A C 1
ATOM 872 O O . LEU A 1 114 ? -1.852 9.258 6.804 1.00 98.25 114 LEU A O 1
ATOM 876 N N . ILE A 1 115 ? -1.650 7.166 5.993 1.00 96.06 115 ILE A N 1
ATOM 877 C CA . ILE A 1 115 ? -0.264 7.276 5.558 1.00 96.06 115 ILE A CA 1
ATOM 878 C C . ILE A 1 115 ? -0.231 6.969 4.061 1.00 96.06 115 ILE A C 1
ATOM 880 O O . ILE A 1 115 ? -0.636 5.886 3.635 1.00 96.06 115 ILE A O 1
ATOM 884 N N . LEU A 1 116 ? 0.203 7.941 3.261 1.00 92.81 116 LEU A N 1
ATOM 885 C CA . LEU A 1 116 ? 0.400 7.770 1.824 1.00 92.81 116 LEU A CA 1
ATOM 886 C C . LEU A 1 116 ? 1.570 8.618 1.347 1.00 92.81 116 LEU A C 1
ATOM 888 O O . LEU A 1 116 ? 1.769 9.741 1.799 1.00 92.81 116 LEU A O 1
ATOM 892 N N . ALA A 1 117 ? 2.349 8.064 0.439 1.00 86.75 117 ALA A N 1
ATOM 893 C CA . ALA A 1 117 ? 3.526 8.699 -0.116 1.00 86.75 117 ALA A CA 1
ATOM 894 C C . ALA A 1 117 ? 3.974 7.843 -1.286 1.00 86.75 117 ALA A C 1
ATOM 896 O O . ALA A 1 117 ? 3.935 6.612 -1.218 1.00 86.75 117 ALA A O 1
ATOM 897 N N . ASP A 1 118 ? 4.452 8.510 -2.329 1.00 77.62 118 ASP A N 1
ATOM 898 C CA . ASP A 1 118 ? 5.097 7.827 -3.443 1.00 77.62 118 ASP A CA 1
ATOM 899 C C . ASP A 1 118 ? 4.194 6.781 -4.153 1.00 77.62 118 ASP A C 1
ATOM 901 O O . ASP A 1 118 ? 4.645 5.742 -4.643 1.00 77.62 118 ASP A O 1
ATOM 905 N N . ASP A 1 119 ? 2.897 7.100 -4.218 1.00 78.06 119 ASP A N 1
ATOM 906 C CA . ASP A 1 119 ? 1.845 6.368 -4.929 1.00 78.06 119 ASP A CA 1
ATOM 907 C C . ASP A 1 119 ? 1.487 7.069 -6.256 1.00 78.06 119 ASP A C 1
ATOM 909 O O . ASP A 1 119 ? 1.592 8.299 -6.366 1.00 78.06 119 ASP A O 1
ATOM 913 N N . PRO A 1 120 ? 0.996 6.345 -7.279 1.00 77.06 120 PRO A N 1
ATOM 914 C CA . PRO A 1 120 ? 0.613 6.930 -8.565 1.00 77.06 120 PRO A CA 1
ATOM 915 C C . PRO A 1 120 ? -0.764 7.623 -8.549 1.00 77.06 120 PRO A C 1
ATOM 917 O O . PRO A 1 120 ? -1.517 7.558 -9.520 1.00 77.06 120 PRO A O 1
ATOM 920 N N . VAL A 1 121 ? -1.121 8.284 -7.448 1.00 85.94 121 VAL A N 1
ATOM 921 C CA . VAL A 1 121 ? -2.401 8.986 -7.308 1.00 85.94 121 VAL A CA 1
ATOM 922 C C . VAL A 1 121 ? -2.363 10.321 -8.052 1.00 85.94 121 VAL A C 1
ATOM 924 O O . VAL A 1 121 ? -1.519 11.185 -7.782 1.00 85.94 121 VAL A O 1
ATOM 927 N N . GLU A 1 122 ? -3.328 10.508 -8.952 1.00 84.25 122 GLU A N 1
ATOM 928 C CA . GLU A 1 122 ? -3.526 11.757 -9.703 1.00 84.25 122 GLU A CA 1
ATOM 929 C C . GLU A 1 122 ? -4.606 12.658 -9.082 1.00 84.25 122 GLU A C 1
ATOM 931 O O . GLU A 1 122 ? -4.463 13.881 -9.085 1.00 84.25 122 GLU A O 1
ATOM 936 N N . ASP A 1 123 ? -5.665 12.067 -8.517 1.00 90.75 123 ASP A N 1
ATOM 937 C CA . ASP A 1 123 ? -6.779 12.791 -7.896 1.00 90.75 123 ASP A CA 1
ATOM 938 C C . ASP A 1 123 ? -6.882 12.503 -6.392 1.00 90.75 123 ASP A C 1
ATOM 940 O O . ASP A 1 123 ? -7.277 11.418 -5.960 1.00 90.75 123 ASP A O 1
ATOM 944 N N . TYR A 1 124 ? -6.572 13.526 -5.595 1.00 97.31 124 TYR A N 1
ATOM 945 C CA . TYR A 1 124 ? -6.656 13.499 -4.134 1.00 97.31 124 TYR A CA 1
ATOM 946 C C . TYR A 1 124 ? -7.982 14.053 -3.590 1.00 97.31 124 TYR A C 1
ATOM 948 O O . TYR A 1 124 ? -8.160 14.139 -2.374 1.00 97.31 124 TYR A O 1
ATOM 956 N N . SER A 1 125 ? -8.935 14.425 -4.456 1.00 97.31 125 SER A N 1
ATOM 957 C CA . SER A 1 125 ? -10.258 14.904 -4.038 1.00 97.31 125 SER A CA 1
ATOM 958 C C . SER A 1 125 ? -11.000 13.971 -3.058 1.00 97.31 125 SER A C 1
ATOM 960 O O . SER A 1 125 ? -11.614 14.502 -2.125 1.00 97.31 125 SER A O 1
ATOM 962 N N . PRO A 1 126 ? -10.880 12.623 -3.134 1.00 98.19 126 PRO A N 1
ATOM 963 C CA . PRO A 1 126 ? -11.569 11.727 -2.204 1.00 98.19 126 PRO A CA 1
ATOM 964 C C . PRO A 1 126 ? -11.173 11.893 -0.731 1.00 98.19 126 PRO A C 1
ATOM 966 O O . PRO A 1 126 ? -11.991 11.607 0.142 1.00 98.19 126 PRO A O 1
ATOM 969 N N . ILE A 1 127 ? -9.967 12.395 -0.428 1.00 98.12 127 ILE A N 1
ATOM 970 C CA . ILE A 1 127 ? -9.531 12.642 0.960 1.00 98.12 127 ILE A CA 1
ATOM 971 C C . ILE A 1 127 ? -10.463 13.654 1.646 1.00 98.12 127 ILE A C 1
ATOM 973 O O . ILE A 1 127 ? -10.800 13.519 2.821 1.00 98.12 127 ILE A O 1
ATOM 977 N N . PHE A 1 128 ? -10.958 14.645 0.903 1.00 97.75 128 PHE A N 1
ATOM 978 C CA . PHE A 1 128 ? -11.857 15.669 1.442 1.00 97.75 128 PHE A CA 1
ATOM 979 C C . PHE A 1 128 ? -13.291 15.155 1.667 1.00 97.75 128 PHE A C 1
ATOM 981 O O . PHE A 1 128 ? -14.067 15.779 2.396 1.00 97.75 128 PHE A O 1
ATOM 988 N N . GLU A 1 129 ? -13.633 14.003 1.085 1.00 97.50 129 GLU A N 1
ATOM 989 C CA . GLU A 1 129 ? -14.924 13.317 1.220 1.00 97.50 129 GLU A CA 1
ATOM 990 C C . GLU A 1 129 ? -14.925 12.247 2.334 1.00 97.50 129 GLU A C 1
ATOM 992 O O . GLU A 1 129 ? -15.943 11.593 2.586 1.00 97.50 129 GLU A O 1
ATOM 997 N N . MET A 1 130 ? -13.801 12.055 3.031 1.00 97.69 130 MET A N 1
ATOM 998 C CA . MET A 1 130 ? -13.733 11.222 4.236 1.00 97.69 130 MET A CA 1
ATOM 999 C C . MET A 1 130 ? -14.582 11.844 5.350 1.00 97.69 130 MET A C 1
ATOM 1001 O O . MET A 1 130 ? -14.726 13.066 5.433 1.00 97.69 130 MET A O 1
ATOM 1005 N N . LYS A 1 131 ? -15.149 11.027 6.242 1.00 95.69 131 LYS A N 1
ATOM 1006 C CA . LYS A 1 131 ? -15.956 11.523 7.374 1.00 95.69 131 LYS A CA 1
ATOM 1007 C C . LYS A 1 131 ? -15.088 12.230 8.411 1.00 95.69 131 LYS A C 1
ATOM 1009 O O . LYS A 1 131 ? -15.472 13.292 8.900 1.00 95.69 131 LYS A O 1
ATOM 1014 N N . ALA A 1 132 ? -13.931 11.649 8.712 1.00 95.25 132 ALA A N 1
ATOM 1015 C CA . ALA A 1 132 ? -12.958 12.160 9.666 1.00 95.25 132 ALA A CA 1
ATOM 1016 C C . ALA A 1 132 ? -11.544 11.725 9.262 1.00 95.25 132 ALA A C 1
ATOM 1018 O O . ALA A 1 132 ? -11.384 10.687 8.620 1.00 95.25 132 ALA A O 1
ATOM 1019 N N . LEU A 1 133 ? -10.558 12.528 9.659 1.00 97.94 133 LEU A N 1
ATOM 1020 C CA . LEU A 1 133 ? -9.135 12.219 9.593 1.00 97.94 133 LEU A CA 1
ATOM 1021 C C . LEU A 1 133 ? -8.434 12.984 10.722 1.00 97.94 133 LEU A C 1
ATOM 1023 O O . LEU A 1 133 ? -8.639 14.192 10.860 1.00 97.94 133 LEU A O 1
ATOM 1027 N N . GLY A 1 134 ? -7.673 12.279 11.558 1.00 97.75 134 GLY A N 1
ATOM 1028 C CA . GLY A 1 134 ? -6.961 12.856 12.700 1.00 97.75 134 GLY A CA 1
ATOM 1029 C C . GLY A 1 134 ? -5.494 13.142 12.400 1.00 97.75 134 GLY A C 1
ATOM 1030 O O . GLY A 1 134 ? -4.981 14.177 12.817 1.00 97.75 134 GLY A O 1
ATOM 1031 N N . ARG A 1 135 ? -4.845 12.265 11.630 1.00 98.44 135 ARG A N 1
ATOM 1032 C CA . ARG A 1 135 ? -3.429 12.352 11.273 1.00 98.44 135 ARG A CA 1
ATOM 1033 C C . ARG A 1 135 ? -3.198 11.959 9.815 1.00 98.44 135 ARG A C 1
ATOM 1035 O O . ARG A 1 135 ? -3.714 10.940 9.358 1.00 98.44 135 ARG A O 1
ATOM 1042 N N . LEU A 1 136 ? -2.409 12.763 9.110 1.00 97.94 136 LEU A N 1
ATOM 1043 C CA . LEU A 1 136 ? -1.888 12.481 7.777 1.00 97.94 136 LEU A CA 1
ATOM 1044 C C . LEU A 1 136 ? -0.361 12.446 7.836 1.00 97.94 136 LEU A C 1
ATOM 1046 O O . LEU A 1 136 ? 0.262 13.445 8.194 1.00 97.94 136 LEU A O 1
ATOM 1050 N N . GLU A 1 137 ? 0.223 11.323 7.440 1.00 95.75 137 GLU A N 1
ATOM 1051 C CA . GLU A 1 137 ? 1.659 11.181 7.192 1.00 95.75 137 GLU A CA 1
ATOM 1052 C C . GLU A 1 137 ? 1.909 11.069 5.687 1.00 95.75 137 GLU A C 1
ATOM 1054 O O . GLU A 1 137 ? 1.255 10.282 4.998 1.00 95.75 137 GLU A O 1
ATOM 1059 N N . THR A 1 138 ? 2.813 11.897 5.166 1.00 94.06 138 THR A N 1
ATOM 1060 C CA . THR A 1 138 ? 3.092 11.997 3.728 1.00 94.06 138 THR A CA 1
ATOM 1061 C C . THR A 1 138 ? 4.458 12.630 3.473 1.00 94.06 138 THR A C 1
ATOM 1063 O O . THR A 1 138 ? 5.009 13.304 4.339 1.00 94.06 138 THR A O 1
ATOM 1066 N N . ASP A 1 139 ? 4.982 12.474 2.260 1.00 87.94 139 ASP A N 1
ATOM 1067 C CA . ASP A 1 139 ? 6.126 13.253 1.784 1.00 87.94 139 ASP A CA 1
ATOM 1068 C C . ASP A 1 139 ? 5.707 14.686 1.368 1.00 87.94 139 ASP A C 1
ATOM 1070 O O . ASP A 1 139 ? 4.520 14.984 1.158 1.00 87.94 139 ASP A O 1
ATOM 1074 N N . GLU A 1 140 ? 6.684 15.588 1.232 1.00 87.00 140 GLU A N 1
ATOM 1075 C CA . GLU A 1 140 ? 6.454 16.991 0.861 1.00 87.00 140 GLU A CA 1
ATOM 1076 C C . GLU A 1 140 ? 5.847 17.160 -0.547 1.00 87.00 140 GLU A C 1
ATOM 1078 O O . GLU A 1 140 ? 5.006 18.040 -0.776 1.00 87.00 140 GLU A O 1
ATOM 1083 N N . ALA A 1 141 ? 6.231 16.312 -1.504 1.00 84.31 141 ALA A N 1
ATOM 1084 C CA . ALA A 1 141 ? 5.758 16.391 -2.883 1.00 84.31 141 ALA A CA 1
ATOM 1085 C C . ALA A 1 141 ? 4.269 16.030 -2.993 1.00 84.31 141 ALA A C 1
ATOM 1087 O O . ALA A 1 141 ? 3.510 16.697 -3.704 1.00 84.31 141 ALA A O 1
ATOM 1088 N N . THR A 1 142 ? 3.841 15.005 -2.266 1.00 90.25 142 THR A N 1
ATOM 1089 C CA . THR A 1 142 ? 2.466 14.526 -2.173 1.00 90.25 142 THR A CA 1
ATOM 1090 C C . THR A 1 142 ? 1.613 15.526 -1.394 1.00 90.25 142 THR A C 1
ATOM 1092 O O . THR A 1 142 ? 0.554 15.929 -1.884 1.00 90.25 142 THR A O 1
ATOM 1095 N N . LEU A 1 143 ? 2.106 16.069 -0.272 1.00 95.19 143 LEU A N 1
ATOM 1096 C CA . LEU A 1 143 ? 1.404 17.126 0.467 1.00 95.19 143 LEU A CA 1
ATOM 1097 C C . LEU A 1 143 ? 1.140 18.362 -0.403 1.00 95.19 143 LEU A C 1
ATOM 1099 O O . LEU A 1 143 ? 0.050 18.940 -0.356 1.00 95.19 143 LEU A O 1
ATOM 1103 N N . LYS A 1 144 ? 2.112 18.754 -1.234 1.00 92.81 144 LYS A N 1
ATOM 1104 C CA . LYS A 1 144 ? 1.967 19.874 -2.172 1.00 92.81 144 LYS A CA 1
ATOM 1105 C C . LYS A 1 144 ? 0.864 19.632 -3.206 1.00 92.81 144 LYS A C 1
ATOM 1107 O O . LYS A 1 144 ? 0.156 20.576 -3.552 1.00 92.81 144 LYS A O 1
ATOM 1112 N N . LYS A 1 145 ? 0.699 18.393 -3.688 1.00 93.44 145 LYS A N 1
ATOM 1113 C CA . LYS A 1 1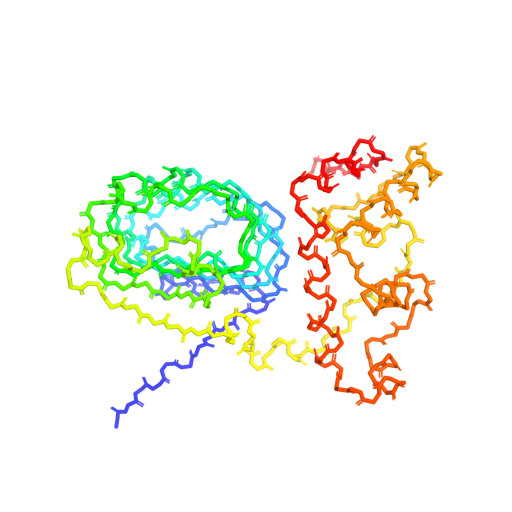45 ? -0.387 18.014 -4.613 1.00 93.44 145 LYS A CA 1
ATOM 1114 C C . LYS A 1 145 ? -1.756 18.047 -3.930 1.00 93.44 145 LYS A C 1
ATOM 1116 O O . LYS A 1 145 ? -2.716 18.527 -4.527 1.00 93.44 145 LYS A O 1
ATOM 1121 N N . ILE A 1 146 ? -1.847 17.562 -2.689 1.00 96.44 146 ILE A N 1
ATOM 1122 C CA . ILE A 1 146 ? -3.108 17.530 -1.930 1.00 96.44 146 ILE A CA 1
ATOM 1123 C C . ILE A 1 146 ? -3.551 18.954 -1.545 1.00 96.44 146 ILE A C 1
ATOM 1125 O O . ILE A 1 146 ? -4.709 19.338 -1.743 1.00 96.44 146 ILE A O 1
ATOM 1129 N N . GLY A 1 147 ? -2.611 19.748 -1.029 1.00 96.56 147 GLY A N 1
ATOM 1130 C CA . GLY A 1 147 ? -2.827 21.099 -0.521 1.00 96.56 147 GLY A CA 1
ATOM 1131 C C . GLY A 1 147 ? -3.105 21.120 0.983 1.00 96.56 147 GLY A C 1
ATOM 1132 O O . GLY A 1 147 ? -4.230 20.880 1.421 1.00 96.56 147 GLY A O 1
ATOM 1133 N N . ALA A 1 148 ? -2.086 21.478 1.770 1.00 96.31 148 ALA A N 1
ATOM 1134 C CA . ALA A 1 148 ? -2.156 21.543 3.232 1.00 96.31 148 ALA A CA 1
ATOM 1135 C C . ALA A 1 148 ? -3.266 22.477 3.753 1.00 96.31 148 ALA A C 1
ATOM 1137 O O . ALA A 1 148 ? -3.987 22.111 4.679 1.00 96.31 148 ALA A O 1
ATOM 1138 N N . GLU A 1 149 ? -3.457 23.641 3.125 1.00 96.31 149 GLU A N 1
ATOM 1139 C CA . GLU A 1 149 ? -4.502 24.599 3.521 1.00 96.31 149 GLU A CA 1
ATOM 1140 C C . GLU A 1 149 ? -5.903 23.993 3.398 1.00 96.31 149 GLU A C 1
ATOM 1142 O O . GLU A 1 149 ? -6.673 23.986 4.354 1.00 96.31 149 GLU A O 1
ATOM 1147 N N . ARG A 1 150 ? -6.204 23.361 2.256 1.00 97.31 150 ARG A N 1
ATOM 1148 C CA . ARG A 1 150 ? -7.493 22.690 2.025 1.00 97.31 150 ARG A CA 1
ATOM 1149 C C . ARG A 1 150 ? -7.731 21.567 3.032 1.00 97.31 150 ARG A C 1
ATOM 1151 O O . ARG A 1 150 ? -8.863 21.334 3.453 1.00 97.31 150 ARG A O 1
ATOM 1158 N N . LEU A 1 151 ? -6.671 20.844 3.406 1.00 97.69 151 LEU A N 1
ATOM 1159 C CA . LEU A 1 151 ? -6.755 19.782 4.408 1.00 97.69 151 LEU A CA 1
ATOM 1160 C C . LEU A 1 151 ? -7.113 20.351 5.778 1.00 97.69 151 LEU A C 1
ATOM 1162 O O . LEU A 1 151 ? -7.994 19.811 6.439 1.00 97.69 151 LEU A O 1
ATOM 1166 N N . LYS A 1 152 ? -6.479 21.454 6.183 1.00 97.12 152 LYS A N 1
ATOM 1167 C CA . LYS A 1 152 ? -6.768 22.142 7.447 1.00 97.12 152 LYS A CA 1
ATOM 1168 C C . LYS A 1 152 ? -8.150 22.796 7.452 1.00 97.12 152 LYS A C 1
ATOM 1170 O O . LYS A 1 152 ? -8.816 22.773 8.480 1.00 97.12 152 LYS A O 1
ATOM 1175 N N . GLU A 1 153 ? -8.629 23.306 6.321 1.00 97.31 153 GLU A N 1
ATOM 1176 C CA . GLU A 1 153 ? -10.007 23.797 6.186 1.00 97.31 153 GLU A CA 1
ATOM 1177 C C . GLU A 1 153 ? -11.031 22.672 6.395 1.00 97.31 153 GLU A C 1
ATOM 1179 O O . GLU A 1 153 ? -12.018 22.842 7.114 1.00 97.31 153 GLU A O 1
ATOM 1184 N N . ARG A 1 154 ? -10.793 21.500 5.792 1.00 97.19 154 ARG A N 1
ATOM 1185 C CA . ARG A 1 154 ? -11.692 20.343 5.908 1.00 97.19 154 ARG A CA 1
ATOM 1186 C C . ARG A 1 154 ? -11.598 19.649 7.268 1.00 97.19 154 ARG A C 1
ATOM 1188 O O . ARG A 1 154 ? -12.620 19.181 7.781 1.00 97.19 154 ARG A O 1
ATOM 1195 N N . PHE A 1 155 ? -10.393 19.558 7.820 1.00 97.44 155 PHE A N 1
ATOM 1196 C CA . PHE A 1 155 ? -10.056 18.872 9.063 1.00 97.44 155 PHE A CA 1
ATOM 1197 C C . PHE A 1 155 ? -9.230 19.816 9.963 1.00 97.44 155 PHE A C 1
ATOM 1199 O O . PHE A 1 155 ? -8.002 19.719 10.008 1.00 97.44 155 PHE A O 1
ATOM 1206 N N . PRO A 1 156 ? -9.879 20.726 10.718 1.00 96.12 156 PRO A N 1
ATOM 1207 C CA . PRO A 1 156 ? -9.183 21.770 11.486 1.00 96.12 156 PRO A CA 1
ATOM 1208 C C . PRO A 1 156 ? -8.144 21.264 12.494 1.00 96.12 156 PRO A C 1
ATOM 1210 O O . PRO A 1 156 ? -7.132 21.923 12.724 1.00 96.12 156 PRO A O 1
ATOM 1213 N N . ASN A 1 157 ? -8.367 20.075 13.060 1.00 96.19 157 ASN A N 1
ATOM 1214 C CA . ASN A 1 157 ? -7.484 19.455 14.054 1.00 96.19 157 ASN A CA 1
ATOM 1215 C C . ASN A 1 157 ? -6.528 18.410 13.457 1.00 96.19 157 ASN A C 1
ATOM 1217 O O . ASN A 1 157 ? -5.917 17.662 14.213 1.00 96.19 157 ASN A O 1
ATOM 1221 N N . LEU A 1 158 ? -6.416 18.328 12.128 1.00 98.00 158 LEU A N 1
ATOM 1222 C CA . LEU A 1 158 ? -5.564 17.345 11.461 1.00 98.00 158 LEU A CA 1
ATOM 1223 C C . LEU A 1 158 ? -4.098 17.548 11.842 1.00 98.00 158 LEU A C 1
ATOM 1225 O O . LEU A 1 158 ? -3.540 18.616 11.594 1.00 98.00 158 LEU A O 1
ATOM 1229 N N . GLU A 1 159 ? -3.447 16.530 12.382 1.00 98.19 159 GLU A N 1
ATOM 1230 C CA . GLU A 1 159 ? -1.992 16.474 12.473 1.00 98.19 159 GLU A CA 1
ATOM 1231 C C . GLU A 1 159 ? -1.428 16.139 11.084 1.00 98.19 159 GLU A C 1
ATOM 1233 O O . GLU A 1 159 ? -1.848 15.163 10.469 1.00 98.19 159 GLU A O 1
ATOM 1238 N N . ILE A 1 160 ? -0.510 16.958 10.565 1.00 97.44 160 ILE A N 1
ATOM 1239 C CA . ILE A 1 160 ? 0.206 16.664 9.317 1.00 97.44 160 ILE A CA 1
ATOM 1240 C C . ILE A 1 160 ? 1.661 16.434 9.689 1.00 97.44 160 ILE A C 1
ATOM 1242 O O . ILE A 1 160 ? 2.300 17.324 10.251 1.00 97.44 160 ILE A O 1
ATOM 1246 N N . VAL A 1 161 ? 2.162 15.252 9.365 1.00 95.38 161 VAL A N 1
ATOM 1247 C CA . VAL A 1 161 ? 3.544 14.847 9.588 1.00 95.38 161 VAL A CA 1
ATOM 1248 C C . VAL A 1 161 ? 4.187 14.662 8.223 1.00 95.38 161 VAL A C 1
ATOM 1250 O O . VAL A 1 161 ? 3.693 13.902 7.390 1.00 95.38 161 VAL A O 1
ATOM 1253 N N . ILE A 1 162 ? 5.261 15.413 7.988 1.00 90.00 162 ILE A N 1
ATOM 1254 C CA . ILE A 1 162 ? 6.057 15.297 6.771 1.00 90.00 162 ILE A CA 1
ATOM 1255 C C . ILE A 1 162 ? 7.226 14.386 7.088 1.00 90.00 162 ILE A C 1
ATOM 1257 O O . ILE A 1 162 ? 8.043 14.712 7.950 1.00 90.00 162 ILE A O 1
ATOM 1261 N N . ASP A 1 163 ? 7.303 13.277 6.375 1.00 81.31 163 ASP A N 1
ATOM 1262 C CA . ASP A 1 163 ? 8.443 12.382 6.426 1.00 81.31 163 ASP A CA 1
ATOM 1263 C C . ASP A 1 163 ? 8.893 12.127 4.981 1.00 81.31 163 ASP A C 1
ATOM 1265 O O . ASP A 1 163 ? 8.202 11.518 4.165 1.00 81.31 163 ASP A O 1
ATOM 1269 N N . ASN A 1 164 ? 10.037 12.716 4.634 1.00 70.38 164 ASN A N 1
ATOM 1270 C CA . ASN A 1 164 ? 10.636 12.591 3.306 1.00 70.38 164 ASN A CA 1
ATOM 1271 C C . ASN A 1 164 ? 11.485 11.313 3.180 1.00 70.38 164 ASN A C 1
ATOM 1273 O O . ASN A 1 164 ? 11.944 10.999 2.081 1.00 70.38 164 ASN A O 1
ATOM 1277 N N . ASP A 1 165 ? 11.656 10.580 4.283 1.00 63.66 165 ASP A N 1
ATOM 1278 C CA . ASP A 1 165 ? 12.282 9.263 4.345 1.00 63.66 165 ASP A CA 1
ATOM 1279 C C . ASP A 1 165 ? 11.229 8.136 4.240 1.00 63.66 165 ASP A C 1
ATOM 1281 O O . ASP A 1 165 ? 11.580 6.954 4.221 1.00 63.66 165 ASP A O 1
ATOM 1285 N N . LEU A 1 166 ? 9.937 8.476 4.077 1.00 57.34 166 LEU A N 1
ATOM 1286 C CA . LEU A 1 166 ? 8.907 7.580 3.540 1.00 57.34 166 LEU A CA 1
ATOM 1287 C C . LEU A 1 166 ? 9.256 7.322 2.049 1.00 57.34 166 LEU A C 1
ATOM 1289 O O . LEU A 1 166 ? 8.748 8.046 1.191 1.00 57.34 166 LEU A O 1
ATOM 1293 N N . PRO A 1 167 ? 10.124 6.352 1.683 1.00 50.25 167 PRO A N 1
ATOM 1294 C CA . PRO A 1 167 ? 10.120 5.002 2.242 1.00 50.25 167 PRO A CA 1
ATOM 1295 C C . PRO A 1 167 ? 11.518 4.349 2.323 1.00 50.25 167 PRO A C 1
ATOM 1297 O O . PRO A 1 1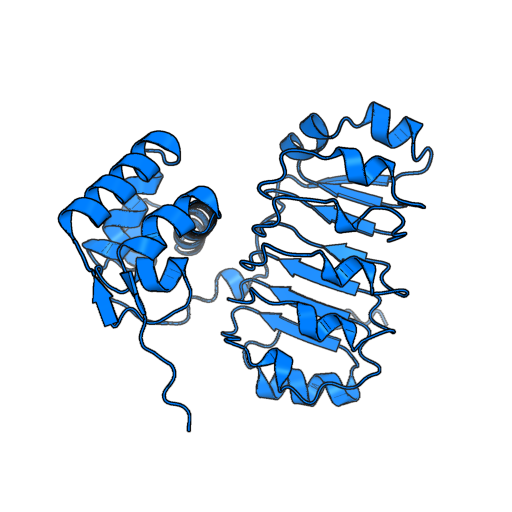67 ? 11.937 3.800 1.313 1.00 50.25 167 PRO A O 1
ATOM 1300 N N . TRP A 1 168 ? 12.201 4.265 3.475 1.00 53.12 168 TRP A N 1
ATOM 1301 C CA . TRP A 1 168 ? 13.114 3.131 3.732 1.00 53.12 168 TRP A CA 1
ATOM 1302 C C . TRP A 1 168 ? 13.301 2.712 5.197 1.00 53.12 168 TRP A C 1
ATOM 1304 O O . TRP A 1 168 ? 13.314 3.516 6.121 1.00 53.12 168 TRP A O 1
ATOM 1314 N N . ILE A 1 169 ? 13.624 1.413 5.300 1.00 44.69 169 ILE A N 1
ATOM 1315 C CA . ILE A 1 169 ? 14.336 0.684 6.359 1.00 44.69 169 ILE A CA 1
ATOM 1316 C C . ILE A 1 169 ? 13.456 0.142 7.494 1.00 44.69 169 ILE A C 1
ATOM 1318 O O . ILE A 1 169 ? 13.422 0.672 8.599 1.00 44.69 169 ILE A O 1
ATOM 1322 N N . THR A 1 170 ? 12.914 -1.063 7.309 1.00 38.53 170 THR A N 1
ATOM 1323 C CA . THR A 1 170 ? 13.240 -2.060 8.338 1.00 38.53 170 THR A CA 1
ATOM 1324 C C . THR A 1 170 ? 14.704 -2.421 8.109 1.00 38.53 170 THR A C 1
ATOM 1326 O O . THR A 1 170 ? 15.156 -2.528 6.968 1.00 38.53 170 THR A O 1
ATOM 1329 N N . ALA A 1 171 ? 15.491 -2.556 9.171 1.00 36.53 171 ALA A N 1
ATOM 1330 C CA . ALA A 1 171 ? 16.900 -2.939 9.074 1.00 36.53 171 ALA A CA 1
ATOM 1331 C C . ALA A 1 171 ? 17.108 -4.292 8.352 1.00 36.53 171 ALA A C 1
ATOM 1333 O O . ALA A 1 171 ? 18.221 -4.608 7.942 1.00 36.53 171 ALA A O 1
ATOM 1334 N N . ASP A 1 172 ? 16.031 -5.047 8.123 1.00 35.66 172 ASP A N 1
ATOM 1335 C CA . ASP A 1 172 ? 16.005 -6.279 7.343 1.00 35.66 172 ASP A CA 1
ATOM 1336 C C . ASP A 1 172 ? 15.739 -6.065 5.854 1.00 35.66 172 ASP A C 1
ATOM 1338 O O . ASP A 1 172 ? 15.983 -6.978 5.070 1.00 35.66 172 ASP A O 1
ATOM 1342 N N . ALA A 1 173 ? 15.396 -4.845 5.413 1.00 37.75 173 ALA A N 1
ATOM 1343 C CA . ALA A 1 173 ? 15.425 -4.510 3.996 1.00 37.75 173 ALA A CA 1
ATOM 1344 C C . ALA A 1 173 ? 16.852 -4.642 3.392 1.00 37.75 173 ALA A C 1
ATOM 1346 O O . ALA A 1 173 ? 17.072 -4.838 2.190 1.00 37.75 173 ALA A O 1
ATOM 1347 N N . ALA A 1 174 ? 17.838 -4.566 4.283 1.00 35.62 174 ALA A N 1
ATOM 1348 C CA . ALA A 1 174 ? 19.255 -4.758 4.039 1.00 35.62 174 ALA A CA 1
ATOM 1349 C C . ALA A 1 174 ? 19.727 -6.213 4.207 1.00 35.62 174 ALA A C 1
ATOM 1351 O O . ALA A 1 174 ? 20.885 -6.507 3.909 1.00 35.62 174 ALA A O 1
ATOM 1352 N N . ARG A 1 175 ? 18.871 -7.153 4.640 1.00 34.91 175 ARG A N 1
ATOM 1353 C CA . ARG A 1 175 ? 19.223 -8.576 4.606 1.00 34.91 175 ARG A CA 1
ATOM 1354 C C . ARG A 1 175 ? 19.114 -9.076 3.175 1.00 34.91 175 ARG A C 1
ATOM 1356 O O . ARG A 1 175 ? 18.074 -9.511 2.695 1.00 34.91 175 ARG A O 1
ATOM 1363 N N . TYR A 1 176 ? 20.234 -8.899 2.489 1.00 39.06 176 TYR A N 1
ATOM 1364 C CA . TYR A 1 176 ? 20.653 -9.598 1.288 1.00 39.06 176 TYR A CA 1
ATOM 1365 C C . TYR A 1 176 ? 20.575 -11.107 1.563 1.00 39.06 176 TYR A C 1
ATOM 1367 O O . TYR A 1 176 ? 21.533 -11.697 2.056 1.00 39.06 176 TYR A O 1
ATOM 1375 N N . ASP A 1 177 ? 19.408 -11.702 1.334 1.00 35.09 177 ASP A N 1
ATOM 1376 C CA . ASP A 1 177 ? 19.274 -13.143 1.146 1.00 35.09 177 ASP A CA 1
ATOM 1377 C C . ASP A 1 177 ? 19.411 -13.423 -0.353 1.00 35.09 177 ASP A C 1
ATOM 1379 O O . ASP A 1 177 ? 18.879 -12.682 -1.184 1.00 35.09 177 ASP A O 1
ATOM 1383 N N . ASP A 1 178 ? 20.168 -14.464 -0.676 1.00 37.25 178 ASP A N 1
ATOM 1384 C CA . ASP A 1 178 ? 20.675 -14.883 -1.983 1.00 37.25 178 ASP A CA 1
ATOM 1385 C C . ASP A 1 178 ? 19.559 -15.364 -2.944 1.00 37.25 178 ASP A C 1
ATOM 1387 O O . ASP A 1 178 ? 19.687 -16.371 -3.648 1.00 37.25 178 ASP A O 1
ATOM 1391 N N . ARG A 1 179 ? 18.422 -14.660 -3.003 1.00 37.94 179 ARG A N 1
ATOM 1392 C CA . ARG A 1 179 ? 17.277 -15.028 -3.839 1.00 37.94 179 ARG A CA 1
ATOM 1393 C C . ARG A 1 179 ? 17.512 -14.609 -5.290 1.00 37.94 179 ARG A C 1
ATOM 1395 O O . ARG A 1 179 ? 17.125 -13.539 -5.752 1.00 37.94 179 ARG A O 1
ATOM 1402 N N . THR A 1 180 ? 18.124 -15.568 -5.981 1.00 36.38 180 THR A N 1
ATOM 1403 C CA . THR A 1 180 ? 18.094 -15.858 -7.421 1.00 36.38 180 THR A CA 1
ATOM 1404 C C . THR A 1 180 ? 18.779 -14.855 -8.344 1.00 36.38 180 THR A C 1
ATOM 1406 O O . THR A 1 180 ? 18.164 -13.997 -8.974 1.00 36.38 180 THR A O 1
ATOM 1409 N N . GLU A 1 181 ? 20.084 -15.074 -8.489 1.00 32.31 181 GLU A N 1
ATOM 1410 C CA . GLU A 1 181 ? 20.893 -14.690 -9.642 1.00 32.31 181 GLU A CA 1
ATOM 1411 C C . GLU A 1 181 ? 20.260 -15.195 -10.962 1.00 32.31 181 GLU A C 1
ATOM 1413 O O . GLU A 1 181 ? 20.026 -16.393 -11.121 1.00 32.31 181 GLU A O 1
ATOM 1418 N N . GLY A 1 182 ? 20.044 -14.306 -11.946 1.00 32.41 182 GLY A N 1
ATOM 1419 C CA . GLY A 1 182 ? 20.072 -14.695 -13.366 1.00 32.41 182 GLY A CA 1
ATOM 1420 C C . GLY A 1 182 ? 18.855 -14.409 -14.276 1.00 32.41 182 GLY A C 1
ATOM 1421 O O . GLY A 1 182 ? 17.756 -14.898 -14.053 1.00 32.41 182 GLY A O 1
ATOM 1422 N N . VAL A 1 183 ? 19.161 -13.736 -15.400 1.00 29.59 183 VAL A N 1
ATOM 1423 C CA . VAL A 1 183 ? 18.621 -13.803 -16.787 1.00 29.59 183 VAL A CA 1
ATOM 1424 C C . VAL A 1 183 ? 17.316 -13.087 -17.155 1.00 29.59 183 VAL A C 1
ATOM 1426 O O . VAL A 1 183 ? 16.214 -13.612 -17.028 1.00 29.59 183 VAL A O 1
ATOM 1429 N N . TYR A 1 184 ? 17.455 -11.951 -17.850 1.00 35.50 184 TYR A N 1
ATOM 1430 C CA . TYR A 1 184 ? 16.449 -11.501 -18.819 1.00 35.50 184 TYR A CA 1
ATOM 1431 C C . TYR A 1 184 ? 16.451 -12.355 -20.084 1.00 35.50 184 TYR A C 1
ATOM 1433 O O . TYR A 1 184 ? 17.458 -12.463 -20.771 1.00 35.50 184 TYR A O 1
ATOM 1441 N N . SER A 1 185 ? 15.349 -12.992 -20.463 1.00 40.41 185 SER A N 1
ATOM 1442 C CA . SER A 1 185 ? 14.078 -12.371 -20.884 1.00 40.41 185 SER A CA 1
ATOM 1443 C C . SER A 1 185 ? 12.900 -12.682 -19.958 1.00 40.41 185 SER A C 1
ATOM 1445 O O . SER A 1 185 ? 11.760 -12.327 -20.246 1.00 40.41 185 SER A O 1
ATOM 1447 N N . VAL A 1 186 ? 13.204 -13.365 -18.863 1.00 47.88 186 VAL A N 1
ATOM 1448 C CA . VAL A 1 186 ? 12.241 -14.005 -17.984 1.00 47.88 186 VAL A CA 1
ATOM 1449 C C . VAL A 1 186 ? 12.306 -13.293 -16.624 1.00 47.88 186 VAL A C 1
ATOM 1451 O O . VAL A 1 186 ? 11.278 -12.815 -16.180 1.00 47.88 186 VAL A O 1
ATOM 1454 N N . ASN A 1 187 ? 13.484 -12.922 -16.098 1.00 64.00 187 ASN A N 1
ATOM 1455 C CA . ASN A 1 187 ? 13.580 -12.366 -14.740 1.00 64.00 187 ASN A CA 1
ATOM 1456 C C . ASN A 1 187 ? 12.883 -11.002 -14.490 1.00 64.00 187 ASN A C 1
ATOM 1458 O O . ASN A 1 187 ? 11.873 -11.045 -13.816 1.00 64.00 187 ASN A O 1
ATOM 1462 N N . LEU A 1 188 ? 13.246 -9.805 -15.014 1.00 69.31 188 LEU A N 1
ATOM 1463 C CA . LEU A 1 188 ? 12.449 -8.583 -14.648 1.00 69.31 188 LEU A CA 1
ATOM 1464 C C . LEU A 1 188 ? 11.035 -8.505 -15.220 1.00 69.31 188 LEU A C 1
ATOM 1466 O O . LEU A 1 188 ? 10.235 -7.760 -14.676 1.00 69.31 188 LEU A O 1
ATOM 1470 N N . VAL A 1 189 ? 10.670 -9.294 -16.239 1.00 69.44 189 VAL A N 1
ATOM 1471 C CA . VAL A 1 189 ? 9.257 -9.402 -16.632 1.00 69.44 189 VAL A CA 1
ATOM 1472 C C . VAL A 1 189 ? 8.523 -10.173 -15.537 1.00 69.44 189 VAL A C 1
ATOM 1474 O O . VAL A 1 189 ? 7.513 -9.690 -15.033 1.00 69.44 189 VAL A O 1
ATOM 1477 N N . GLU A 1 190 ? 9.084 -11.291 -15.076 1.00 69.31 190 GLU A N 1
ATOM 1478 C CA . GLU A 1 190 ? 8.615 -11.998 -13.884 1.00 69.31 190 GLU A CA 1
ATOM 1479 C C . GLU A 1 190 ? 8.674 -11.117 -12.627 1.00 69.31 190 GLU A C 1
ATOM 1481 O O . GLU A 1 190 ? 7.745 -11.148 -11.837 1.00 69.31 190 GLU A O 1
ATOM 1486 N N . MET A 1 191 ? 9.681 -10.259 -12.434 1.00 69.25 191 MET A N 1
ATOM 1487 C CA . MET A 1 191 ? 9.751 -9.352 -11.277 1.00 69.25 191 MET A CA 1
ATOM 1488 C C . MET A 1 191 ? 8.731 -8.213 -11.372 1.00 69.25 191 MET A C 1
ATOM 1490 O O . MET A 1 191 ? 8.279 -7.709 -10.341 1.00 69.25 191 MET A O 1
ATOM 1494 N N . ILE A 1 192 ? 8.370 -7.774 -12.582 1.00 71.81 192 ILE A N 1
ATOM 1495 C CA . ILE A 1 192 ? 7.313 -6.785 -12.814 1.00 71.81 192 ILE A CA 1
ATOM 1496 C C . ILE A 1 192 ? 5.947 -7.405 -12.506 1.00 71.81 192 ILE A C 1
ATOM 1498 O O . ILE A 1 192 ? 5.136 -6.779 -11.831 1.00 71.81 192 ILE A O 1
ATOM 1502 N N . PHE A 1 193 ? 5.672 -8.621 -12.975 1.00 71.81 193 PHE A N 1
ATOM 1503 C CA . PHE A 1 193 ? 4.340 -9.222 -12.837 1.00 71.81 193 PHE A CA 1
ATOM 1504 C C . PHE A 1 193 ? 4.162 -10.109 -11.602 1.00 71.81 193 PHE A C 1
ATOM 1506 O O . PHE A 1 193 ? 3.036 -10.308 -11.162 1.00 71.81 193 PHE A O 1
ATOM 1513 N N . GLY A 1 194 ? 5.253 -10.619 -11.043 1.00 66.19 194 GLY A N 1
ATOM 1514 C CA . GLY A 1 194 ? 5.273 -11.679 -10.035 1.00 66.19 194 GLY A CA 1
ATOM 1515 C C . GLY A 1 194 ? 5.107 -13.091 -10.613 1.00 66.19 194 GLY A C 1
ATOM 1516 O O . GLY A 1 194 ? 5.311 -14.063 -9.891 1.00 66.19 194 GLY A O 1
ATOM 1517 N N . ASP A 1 195 ? 4.773 -13.240 -11.897 1.00 68.19 195 ASP A N 1
ATOM 1518 C CA . ASP A 1 195 ? 4.377 -14.508 -12.523 1.00 68.19 195 ASP A CA 1
ATOM 1519 C C . ASP A 1 195 ? 5.438 -15.051 -13.460 1.00 68.19 195 ASP A C 1
ATOM 1521 O O . ASP A 1 195 ? 6.019 -14.269 -14.209 1.00 68.19 195 ASP A O 1
ATOM 1525 N N . LYS A 1 196 ? 5.621 -16.383 -13.470 1.00 70.81 196 LYS A N 1
ATOM 1526 C CA . LYS A 1 196 ? 6.588 -17.044 -14.347 1.00 70.81 196 LYS A CA 1
ATOM 1527 C C . LYS A 1 196 ? 6.241 -16.839 -15.814 1.00 70.81 196 LYS A C 1
ATOM 1529 O O . LYS A 1 196 ? 5.090 -17.016 -16.221 1.00 70.81 196 LYS A O 1
ATOM 1534 N N . VAL A 1 197 ? 7.238 -16.496 -16.619 1.00 70.44 197 VAL A N 1
ATOM 1535 C CA . VAL A 1 197 ? 7.060 -16.214 -18.042 1.00 70.44 197 VAL A CA 1
ATOM 1536 C C . VAL A 1 197 ? 7.440 -17.437 -18.859 1.00 70.44 197 VAL A C 1
ATOM 1538 O O . VAL A 1 197 ? 8.611 -17.761 -19.032 1.00 70.44 197 VAL A O 1
ATOM 1541 N N . ARG A 1 198 ? 6.428 -18.075 -19.446 1.00 78.69 198 ARG A N 1
ATOM 1542 C CA . ARG A 1 198 ? 6.594 -19.221 -20.343 1.00 78.69 198 ARG A CA 1
ATOM 1543 C C . ARG A 1 198 ? 7.246 -18.828 -21.665 1.00 78.69 198 ARG A C 1
ATOM 1545 O O . ARG A 1 198 ? 8.072 -19.565 -22.198 1.00 78.69 198 ARG A O 1
ATOM 1552 N N . ALA A 1 199 ? 6.806 -17.717 -22.253 1.00 76.81 199 ALA A N 1
ATOM 1553 C CA . ALA A 1 199 ? 7.293 -17.265 -23.552 1.00 76.81 199 ALA A CA 1
ATOM 1554 C C . ALA A 1 199 ? 7.076 -15.764 -23.766 1.00 76.81 199 ALA A C 1
ATOM 1556 O O . ALA A 1 199 ? 6.099 -15.181 -23.301 1.00 76.81 199 ALA A O 1
ATOM 1557 N N . VAL A 1 200 ?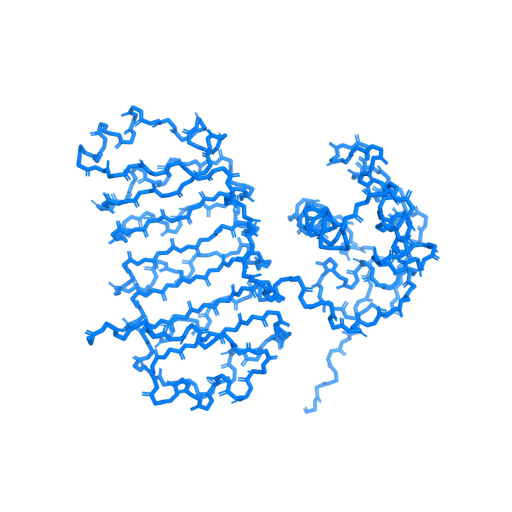 7.950 -15.157 -24.567 1.00 77.44 200 VAL A N 1
ATOM 1558 C CA . VAL A 1 200 ? 7.766 -13.802 -25.101 1.00 77.44 200 VAL A CA 1
ATOM 1559 C C . VAL A 1 200 ? 7.250 -13.916 -26.532 1.00 77.44 200 VAL A C 1
ATOM 1561 O O . VAL A 1 200 ? 7.860 -14.594 -27.358 1.00 77.44 200 VAL A O 1
ATOM 1564 N N . LYS A 1 201 ? 6.123 -13.262 -26.832 1.00 78.81 201 LYS A N 1
ATOM 1565 C CA . LYS A 1 201 ? 5.469 -13.333 -28.151 1.00 78.81 201 LYS A CA 1
ATOM 1566 C C . LYS A 1 201 ? 6.282 -12.616 -29.229 1.00 78.81 201 LYS A C 1
ATOM 1568 O O . LYS A 1 201 ? 6.397 -13.115 -30.342 1.00 78.81 201 LYS A O 1
ATOM 1573 N N . ASP A 1 202 ? 6.840 -11.455 -28.887 1.00 80.25 202 ASP A N 1
ATOM 1574 C CA . ASP A 1 202 ? 7.695 -10.657 -29.767 1.00 80.25 202 ASP A CA 1
ATOM 1575 C C . ASP A 1 202 ? 8.770 -9.932 -28.946 1.00 80.25 202 ASP A C 1
ATOM 1577 O O . ASP A 1 202 ? 8.504 -8.945 -28.259 1.00 80.25 202 ASP A O 1
ATOM 1581 N N . ALA A 1 203 ? 10.004 -10.430 -29.027 1.00 73.56 203 ALA A N 1
ATOM 1582 C CA . ALA A 1 203 ? 11.134 -9.878 -28.287 1.00 73.56 203 ALA A CA 1
ATOM 1583 C C . ALA A 1 203 ? 11.544 -8.476 -28.768 1.00 73.56 203 ALA A C 1
ATOM 1585 O O . ALA A 1 203 ? 11.997 -7.665 -27.962 1.00 73.56 203 ALA A O 1
ATOM 1586 N N . LYS A 1 204 ? 11.375 -8.162 -30.062 1.00 75.50 204 LYS A N 1
ATOM 1587 C CA . LYS A 1 204 ? 11.716 -6.835 -30.597 1.00 75.50 204 LYS A CA 1
ATOM 1588 C C . LYS A 1 204 ? 10.691 -5.801 -30.158 1.00 75.50 204 LYS A C 1
ATOM 1590 O O . LYS A 1 204 ? 11.074 -4.707 -29.753 1.00 75.50 204 LYS A O 1
ATOM 1595 N N . ALA A 1 205 ? 9.408 -6.154 -30.202 1.00 77.94 205 ALA A N 1
ATOM 1596 C CA . ALA A 1 205 ? 8.350 -5.294 -29.688 1.00 77.94 205 ALA A CA 1
ATOM 1597 C C . ALA A 1 205 ? 8.474 -5.098 -28.171 1.00 77.94 205 ALA A C 1
ATOM 1599 O O . ALA A 1 205 ? 8.311 -3.978 -27.695 1.00 77.94 205 ALA A O 1
ATOM 1600 N N . LEU A 1 206 ? 8.818 -6.152 -27.418 1.00 77.12 206 LEU A N 1
ATOM 1601 C CA . LEU A 1 206 ? 9.053 -6.058 -25.975 1.00 77.12 206 LEU A CA 1
ATOM 1602 C C . LEU A 1 206 ? 10.184 -5.077 -25.659 1.00 77.12 206 LEU A C 1
ATOM 1604 O O . LEU A 1 206 ? 9.998 -4.192 -24.826 1.00 77.12 206 LEU A O 1
ATOM 1608 N N . GLN A 1 207 ? 11.316 -5.192 -26.359 1.00 77.31 207 GLN A N 1
ATOM 1609 C CA . GLN A 1 207 ? 12.437 -4.273 -26.177 1.00 77.31 207 GLN A CA 1
ATOM 1610 C C . GLN A 1 207 ? 12.044 -2.835 -26.530 1.00 77.31 207 GLN A C 1
ATOM 1612 O O . GLN A 1 207 ? 12.286 -1.940 -25.736 1.00 77.31 207 GLN A O 1
ATOM 1617 N N . ALA A 1 208 ? 11.341 -2.613 -27.644 1.00 78.75 208 ALA A N 1
ATOM 1618 C CA . ALA A 1 208 ? 10.888 -1.274 -28.025 1.00 78.75 208 ALA A CA 1
ATOM 1619 C C . ALA A 1 208 ? 9.914 -0.650 -27.004 1.00 78.75 208 ALA A C 1
ATOM 1621 O O . ALA A 1 208 ? 9.921 0.563 -26.790 1.00 78.75 208 ALA A O 1
ATOM 1622 N N . VAL A 1 209 ? 9.062 -1.460 -26.362 1.00 79.25 209 VAL A N 1
ATOM 1623 C CA . VAL A 1 209 ? 8.188 -0.986 -25.279 1.00 79.25 209 VAL A CA 1
ATOM 1624 C C . VAL A 1 209 ? 8.998 -0.638 -24.034 1.00 79.25 209 VAL A C 1
ATOM 1626 O O . VAL A 1 209 ? 8.724 0.403 -23.441 1.00 79.25 209 VAL A O 1
ATOM 1629 N N . LEU A 1 210 ? 9.976 -1.466 -23.658 1.00 77.56 210 LEU A N 1
ATOM 1630 C CA . LEU A 1 210 ? 10.880 -1.188 -22.540 1.00 77.56 210 LEU A CA 1
ATOM 1631 C C . LEU A 1 210 ? 11.689 0.088 -22.782 1.00 77.56 210 LEU A C 1
ATOM 1633 O O . LEU A 1 210 ? 11.675 0.958 -21.920 1.00 77.56 210 LEU A O 1
ATOM 1637 N N . ASP A 1 211 ? 12.277 0.254 -23.967 1.00 81.06 211 ASP A N 1
ATOM 1638 C CA . ASP A 1 211 ? 13.028 1.456 -24.351 1.00 81.06 211 ASP A CA 1
ATOM 1639 C C . ASP A 1 211 ? 12.141 2.707 -24.251 1.00 81.06 211 ASP A C 1
ATOM 1641 O O . ASP A 1 211 ? 12.508 3.695 -23.622 1.00 81.06 211 ASP A O 1
ATOM 1645 N N . GLY A 1 212 ? 10.903 2.634 -24.752 1.00 81.38 212 GLY A N 1
ATOM 1646 C CA . GLY A 1 212 ? 9.947 3.735 -24.624 1.00 81.38 212 GLY A CA 1
ATOM 1647 C C . GLY A 1 212 ? 9.472 4.006 -23.188 1.00 81.38 212 GLY A C 1
ATOM 1648 O O . GLY A 1 212 ? 8.948 5.084 -22.920 1.00 81.38 212 GLY A O 1
ATOM 1649 N N . ILE A 1 213 ? 9.596 3.047 -22.265 1.00 77.12 213 ILE A N 1
ATOM 1650 C CA . ILE A 1 213 ? 9.365 3.277 -20.831 1.00 77.12 213 ILE A CA 1
ATOM 1651 C C . ILE A 1 213 ? 10.615 3.914 -20.201 1.00 77.12 213 ILE A C 1
ATOM 1653 O O . ILE A 1 213 ? 10.471 4.855 -19.417 1.00 77.12 213 ILE A O 1
ATOM 1657 N N . TYR A 1 214 ? 11.812 3.439 -20.569 1.00 81.38 214 TYR A N 1
ATOM 1658 C CA . TYR A 1 214 ? 13.111 3.971 -20.146 1.00 81.38 214 TYR A CA 1
ATOM 1659 C C . TYR A 1 214 ? 13.245 5.455 -20.470 1.00 81.38 214 TYR A C 1
ATOM 1661 O O . TYR A 1 214 ? 13.426 6.246 -19.549 1.00 81.38 214 TYR A O 1
ATOM 1669 N N . ASP A 1 215 ? 12.995 5.843 -21.719 1.00 76.88 215 ASP A N 1
ATOM 1670 C CA . ASP A 1 215 ? 13.122 7.230 -22.184 1.00 76.88 215 ASP A CA 1
ATOM 1671 C C . ASP A 1 215 ? 12.224 8.229 -21.434 1.00 76.88 215 ASP A C 1
ATOM 1673 O O . ASP A 1 215 ? 12.519 9.422 -21.370 1.00 76.88 215 ASP A O 1
ATOM 1677 N N . VAL A 1 216 ? 11.097 7.761 -20.890 1.00 73.44 216 VAL A N 1
ATOM 1678 C CA . VAL A 1 216 ? 10.089 8.621 -20.251 1.00 73.44 216 VAL A CA 1
ATOM 1679 C C . VAL A 1 216 ? 10.228 8.640 -18.730 1.00 73.44 216 VAL A C 1
ATOM 1681 O O . VAL A 1 216 ? 9.893 9.642 -18.099 1.00 73.44 216 VAL A O 1
ATOM 1684 N N . SER A 1 217 ? 10.668 7.533 -18.130 1.00 69.31 217 SER A N 1
ATOM 1685 C CA . SER A 1 217 ? 10.469 7.278 -16.694 1.00 69.31 217 SER A CA 1
ATOM 1686 C C . SER A 1 217 ? 11.760 7.093 -15.898 1.00 69.31 217 SER A C 1
ATOM 1688 O O . SER A 1 217 ? 11.692 7.020 -14.667 1.00 69.31 217 SER A O 1
ATOM 1690 N N . PHE A 1 218 ? 12.908 6.990 -16.570 1.00 80.62 218 PHE A N 1
ATOM 1691 C CA . PHE A 1 218 ? 14.170 6.577 -15.962 1.00 80.62 218 PHE A CA 1
ATOM 1692 C C . PHE A 1 218 ? 15.332 7.456 -16.420 1.00 80.62 218 PHE A C 1
ATOM 1694 O O . PHE A 1 218 ? 15.385 7.886 -17.570 1.00 80.62 218 PHE A O 1
ATOM 1701 N N . ASP A 1 219 ? 16.256 7.742 -15.504 1.00 81.44 219 ASP A N 1
ATOM 1702 C CA . ASP A 1 219 ? 17.502 8.426 -15.845 1.00 81.44 219 ASP A CA 1
ATOM 1703 C C . ASP A 1 219 ? 18.605 7.436 -16.270 1.00 81.44 219 ASP A C 1
ATOM 1705 O O . ASP A 1 219 ? 18.428 6.216 -16.261 1.00 81.44 219 ASP A O 1
ATOM 1709 N N . GLU A 1 220 ? 19.768 7.954 -16.674 1.00 84.38 220 GLU A N 1
ATOM 1710 C CA . GLU A 1 220 ? 20.887 7.119 -17.132 1.00 84.38 220 GLU A CA 1
ATOM 1711 C C . GLU A 1 220 ? 21.396 6.158 -16.039 1.00 84.38 220 GLU A C 1
ATOM 1713 O O . GLU A 1 220 ? 21.878 5.066 -16.345 1.00 84.38 220 GLU A O 1
ATOM 1718 N N . THR A 1 221 ? 21.288 6.543 -14.765 1.00 82.06 221 THR A N 1
ATOM 1719 C CA . THR A 1 221 ? 21.705 5.709 -13.630 1.00 82.06 221 THR A CA 1
ATOM 1720 C C . THR A 1 221 ? 20.720 4.567 -13.428 1.00 82.06 221 THR A C 1
ATOM 1722 O O . THR A 1 221 ? 21.144 3.422 -13.273 1.00 82.06 221 THR A O 1
ATOM 1725 N N . ASP A 1 222 ? 19.421 4.857 -13.503 1.00 83.44 222 ASP A N 1
ATOM 1726 C CA . ASP A 1 222 ? 18.361 3.856 -13.423 1.00 83.44 222 ASP A CA 1
ATOM 1727 C C . ASP A 1 222 ? 18.514 2.805 -14.533 1.00 83.44 222 ASP A C 1
ATOM 1729 O O . ASP A 1 222 ? 18.538 1.601 -14.267 1.00 83.44 222 ASP A O 1
ATOM 1733 N N . VAL A 1 223 ? 18.696 3.249 -15.781 1.00 84.81 223 VAL A N 1
ATOM 1734 C CA . VAL A 1 223 ? 18.877 2.344 -16.926 1.00 84.81 223 VAL A CA 1
ATOM 1735 C C . VAL A 1 223 ? 20.133 1.491 -16.750 1.00 84.81 223 VAL A C 1
ATOM 1737 O O . VAL A 1 223 ? 20.058 0.269 -16.878 1.00 84.81 223 VAL A O 1
ATOM 1740 N N . LYS A 1 224 ? 21.268 2.089 -16.362 1.00 87.19 224 LYS A N 1
ATOM 1741 C CA . LYS A 1 224 ? 22.502 1.335 -16.081 1.00 87.19 224 LYS A CA 1
ATOM 1742 C C . LYS A 1 224 ? 22.318 0.309 -14.970 1.00 87.19 224 LYS A C 1
ATOM 1744 O O . LYS A 1 224 ? 22.905 -0.770 -15.046 1.00 87.19 224 LYS A O 1
ATOM 1749 N N . LEU A 1 225 ? 21.539 0.626 -13.937 1.00 82.88 225 LEU A N 1
ATOM 1750 C CA . LEU A 1 225 ? 21.274 -0.304 -12.846 1.00 82.88 225 LEU A CA 1
ATOM 1751 C C . LEU A 1 225 ? 20.462 -1.508 -13.331 1.00 82.88 225 LEU A C 1
ATOM 1753 O O . LEU A 1 225 ? 20.825 -2.647 -13.035 1.00 82.88 225 LEU A O 1
ATOM 1757 N N . ILE A 1 226 ? 19.410 -1.263 -14.121 1.00 80.25 226 ILE A N 1
ATOM 1758 C CA . ILE A 1 226 ? 18.630 -2.328 -14.761 1.00 80.25 226 ILE A CA 1
ATOM 1759 C C . ILE A 1 226 ? 19.554 -3.193 -15.607 1.00 80.25 226 ILE A C 1
ATOM 1761 O O . ILE A 1 226 ? 19.574 -4.402 -15.424 1.00 80.25 226 ILE A O 1
ATOM 1765 N N . GLU A 1 227 ? 20.346 -2.602 -16.502 1.00 80.62 227 GLU A N 1
ATOM 1766 C CA . GLU A 1 227 ? 21.241 -3.352 -17.385 1.00 80.62 227 GLU A CA 1
ATOM 1767 C C . GLU A 1 227 ? 22.213 -4.231 -16.597 1.00 80.62 227 GLU A C 1
ATOM 1769 O O . GLU A 1 227 ? 22.314 -5.429 -16.869 1.00 80.62 227 GLU A O 1
ATOM 1774 N N . ARG A 1 228 ? 22.853 -3.681 -15.563 1.00 81.88 228 ARG A N 1
ATOM 1775 C CA . ARG A 1 228 ? 23.802 -4.424 -14.728 1.00 81.88 228 ARG A CA 1
ATOM 1776 C C . ARG A 1 228 ? 23.164 -5.606 -14.012 1.00 81.88 228 ARG A C 1
ATOM 1778 O O . ARG A 1 228 ? 23.729 -6.694 -14.022 1.00 81.88 228 ARG A O 1
ATOM 1785 N N . LEU A 1 229 ? 21.985 -5.414 -13.427 1.00 73.12 229 LEU A N 1
ATOM 1786 C CA . LEU A 1 229 ? 21.290 -6.472 -12.689 1.00 73.12 229 LEU A CA 1
ATOM 1787 C C . LEU A 1 229 ? 20.682 -7.521 -13.618 1.00 73.12 229 LEU A C 1
ATOM 1789 O O . LEU A 1 229 ? 20.809 -8.724 -13.407 1.00 73.12 229 LEU A O 1
ATOM 1793 N N . CYS A 1 230 ? 20.002 -7.053 -14.655 1.00 69.88 230 CYS A N 1
ATOM 1794 C CA . CYS A 1 230 ? 19.081 -7.853 -15.447 1.00 69.88 230 CYS A CA 1
ATOM 1795 C C . CYS A 1 230 ? 19.740 -8.470 -16.684 1.00 69.88 230 CYS A C 1
ATOM 1797 O O . CYS A 1 230 ? 19.379 -9.582 -17.075 1.00 69.88 230 CYS A O 1
ATOM 1799 N N . ARG A 1 231 ? 20.685 -7.752 -17.307 1.00 70.19 231 ARG A N 1
ATOM 1800 C CA . ARG A 1 231 ? 21.365 -8.156 -18.549 1.00 70.19 231 ARG A CA 1
ATOM 1801 C C . ARG A 1 231 ? 22.792 -8.635 -18.304 1.00 70.19 231 ARG A C 1
ATOM 1803 O O . ARG A 1 231 ? 23.211 -9.595 -18.936 1.00 70.19 231 ARG A O 1
ATOM 1810 N N . GLU A 1 232 ? 23.537 -7.969 -17.427 1.00 74.19 232 GLU A N 1
ATOM 1811 C CA . GLU A 1 232 ? 24.928 -8.333 -17.119 1.00 74.19 232 GLU A CA 1
ATOM 1812 C C . GLU A 1 232 ? 25.051 -9.304 -15.944 1.00 74.19 232 GLU A C 1
ATOM 1814 O O . GLU A 1 232 ? 26.126 -9.858 -15.735 1.00 74.19 232 GLU A O 1
ATOM 1819 N N . HIS A 1 233 ? 23.961 -9.543 -15.208 1.00 68.69 233 HIS A N 1
ATOM 1820 C CA . HIS A 1 233 ? 23.911 -10.479 -14.079 1.00 68.69 233 HIS A CA 1
ATOM 1821 C C . HIS A 1 233 ? 24.858 -10.123 -12.934 1.00 68.69 233 HIS A C 1
ATOM 1823 O O . HIS A 1 233 ? 25.311 -10.995 -12.196 1.00 68.69 233 HIS A O 1
ATOM 1829 N N . ARG A 1 234 ? 25.173 -8.838 -12.785 1.00 70.31 234 ARG A N 1
ATOM 1830 C CA . ARG A 1 234 ? 25.983 -8.353 -11.677 1.00 70.31 234 ARG A CA 1
ATOM 1831 C C . ARG A 1 234 ? 25.141 -8.401 -10.414 1.00 70.31 234 ARG A C 1
ATOM 1833 O O . ARG A 1 234 ? 24.002 -7.943 -10.402 1.00 70.31 234 ARG A O 1
ATOM 1840 N N . SER A 1 235 ? 25.710 -8.916 -9.338 1.00 65.75 235 SER A N 1
ATOM 1841 C CA . SER A 1 235 ? 25.082 -8.854 -8.023 1.00 65.75 235 SER A CA 1
ATOM 1842 C C . SER A 1 235 ? 24.995 -7.407 -7.527 1.00 65.75 235 SER A C 1
ATOM 1844 O O . SER A 1 235 ? 25.822 -6.556 -7.874 1.00 65.75 235 SER A O 1
ATOM 1846 N N . MET A 1 236 ? 24.044 -7.128 -6.629 1.00 66.25 236 MET A N 1
ATOM 1847 C CA . MET A 1 236 ? 23.948 -5.809 -5.984 1.00 66.25 236 MET A CA 1
ATOM 1848 C C . MET A 1 236 ? 25.263 -5.420 -5.293 1.00 66.25 236 MET A C 1
ATOM 1850 O O . MET A 1 236 ? 25.630 -4.251 -5.312 1.00 66.25 236 MET A O 1
ATOM 1854 N N . ARG A 1 237 ? 26.009 -6.388 -4.731 1.00 61.44 237 ARG A N 1
ATOM 1855 C CA . ARG A 1 237 ? 27.315 -6.146 -4.091 1.00 61.44 237 ARG A CA 1
ATOM 1856 C C . ARG A 1 237 ? 28.389 -5.734 -5.090 1.00 61.44 237 ARG A C 1
ATOM 1858 O O . ARG A 1 237 ? 29.168 -4.828 -4.809 1.00 61.44 237 ARG A O 1
ATOM 1865 N N . GLU A 1 238 ? 28.444 -6.386 -6.246 1.00 74.19 238 GLU A N 1
ATOM 1866 C CA . GLU A 1 238 ? 29.404 -6.035 -7.294 1.00 74.19 238 GLU A CA 1
ATOM 1867 C C . GLU A 1 238 ? 29.121 -4.653 -7.876 1.00 74.19 238 GLU A C 1
ATOM 1869 O O . GLU A 1 238 ? 30.057 -3.901 -8.140 1.00 74.19 238 GLU A O 1
ATOM 1874 N N . ILE A 1 239 ? 27.843 -4.313 -8.057 1.00 75.25 239 ILE A N 1
ATOM 1875 C CA . ILE A 1 239 ? 27.429 -2.983 -8.512 1.00 75.25 239 ILE A CA 1
ATOM 1876 C C . ILE A 1 239 ? 27.743 -1.942 -7.439 1.00 75.25 239 ILE A C 1
ATOM 1878 O O . ILE A 1 239 ? 28.300 -0.897 -7.756 1.00 75.25 239 ILE A O 1
ATOM 1882 N N . ALA A 1 240 ? 27.454 -2.239 -6.173 1.00 65.19 240 ALA A N 1
ATOM 1883 C CA . ALA A 1 240 ? 27.728 -1.351 -5.049 1.00 65.19 240 ALA A CA 1
ATOM 1884 C C . ALA A 1 240 ? 29.219 -1.040 -4.918 1.00 65.19 240 ALA A C 1
ATOM 1886 O O . ALA A 1 240 ? 29.601 0.125 -4.857 1.00 65.19 240 ALA A O 1
ATOM 1887 N N . SER A 1 241 ? 30.063 -2.072 -4.980 1.00 72.19 241 SER A N 1
ATOM 1888 C CA . SER A 1 241 ? 31.520 -1.928 -4.995 1.00 72.19 241 SER A CA 1
ATOM 1889 C C . SER A 1 241 ? 31.987 -1.035 -6.148 1.00 72.19 241 SER A C 1
ATOM 1891 O O . SER A 1 241 ? 32.776 -0.114 -5.948 1.00 72.19 241 SER A O 1
ATOM 1893 N N . GLU A 1 242 ? 31.450 -1.241 -7.353 1.00 88.62 242 GLU A N 1
ATOM 1894 C CA . GLU A 1 242 ? 31.824 -0.452 -8.527 1.00 88.62 242 GLU A CA 1
ATOM 1895 C C . GLU A 1 242 ? 31.355 1.008 -8.445 1.00 88.62 242 GLU A C 1
ATOM 1897 O O . GLU A 1 242 ? 32.068 1.930 -8.844 1.00 88.62 242 GLU A O 1
ATOM 1902 N N . TRP A 1 243 ? 30.160 1.233 -7.908 1.00 83.62 243 TRP A N 1
ATOM 1903 C CA . TRP A 1 243 ? 29.551 2.559 -7.794 1.00 83.62 243 TRP A CA 1
ATOM 1904 C C . TRP A 1 243 ? 29.967 3.286 -6.515 1.00 83.62 243 TRP A C 1
ATOM 1906 O O . TRP A 1 243 ? 29.572 4.430 -6.313 1.00 83.62 243 TRP A O 1
ATOM 1916 N N . HIS A 1 244 ? 30.807 2.654 -5.687 1.00 80.06 244 HIS A N 1
ATOM 1917 C CA . HIS A 1 244 ? 31.236 3.160 -4.383 1.00 80.06 244 HIS A CA 1
ATOM 1918 C C . HIS A 1 244 ? 30.039 3.462 -3.467 1.00 80.06 244 HIS A C 1
ATOM 1920 O O . HIS A 1 244 ? 30.018 4.448 -2.730 1.00 80.06 244 HIS A O 1
ATOM 1926 N N . LEU A 1 245 ? 29.029 2.598 -3.543 1.00 63.72 245 LEU A N 1
ATOM 1927 C CA . LEU A 1 245 ? 27.806 2.630 -2.756 1.00 63.72 245 LEU A CA 1
ATOM 1928 C C . LEU A 1 245 ? 27.768 1.436 -1.801 1.00 63.72 245 LEU A C 1
ATOM 1930 O O . LEU A 1 245 ? 28.531 0.479 -1.929 1.00 63.72 245 LEU A O 1
ATOM 1934 N N . MET A 1 246 ? 26.833 1.476 -0.860 1.00 49.50 246 MET A N 1
ATOM 1935 C CA . MET A 1 246 ? 26.485 0.308 -0.059 1.00 49.50 246 MET A CA 1
ATOM 1936 C C . MET A 1 246 ? 25.527 -0.602 -0.862 1.00 49.50 246 MET A C 1
ATOM 1938 O O . MET A 1 246 ? 24.709 -0.075 -1.624 1.00 49.50 246 MET A O 1
ATOM 1942 N N . PRO A 1 247 ? 25.588 -1.945 -0.739 1.00 53.59 247 PRO A N 1
ATOM 1943 C CA . PRO A 1 247 ? 24.660 -2.869 -1.413 1.00 53.59 247 PRO A CA 1
ATOM 1944 C C . PRO A 1 247 ? 23.185 -2.524 -1.200 1.00 53.59 247 PRO A C 1
ATOM 1946 O O . PRO A 1 247 ? 22.371 -2.621 -2.118 1.00 53.59 247 PRO A O 1
ATOM 1949 N N . GLU A 1 248 ? 22.863 -2.042 -0.007 1.00 49.94 248 GLU A N 1
ATOM 1950 C CA . GLU A 1 248 ? 21.552 -1.555 0.389 1.00 49.94 248 GLU A CA 1
ATOM 1951 C C . GLU A 1 248 ? 21.114 -0.392 -0.501 1.00 49.94 248 GLU A C 1
ATOM 1953 O O . GLU A 1 248 ? 19.997 -0.403 -1.002 1.00 49.94 248 GLU A O 1
ATOM 1958 N N . THR A 1 249 ? 22.009 0.562 -0.782 1.00 49.16 249 THR A N 1
ATOM 1959 C CA . THR A 1 249 ? 21.752 1.707 -1.671 1.00 49.16 249 THR A CA 1
ATOM 1960 C C . THR A 1 249 ? 21.471 1.268 -3.109 1.00 49.16 249 THR A C 1
ATOM 1962 O O . THR A 1 249 ? 20.682 1.898 -3.809 1.00 49.16 249 THR A O 1
ATOM 1965 N N . VAL A 1 250 ? 22.080 0.179 -3.571 1.00 56.66 250 VAL A N 1
ATOM 1966 C CA . VAL A 1 250 ? 21.822 -0.350 -4.917 1.00 56.66 250 VAL A CA 1
ATOM 1967 C C . VAL A 1 250 ? 20.467 -1.055 -4.973 1.00 56.66 250 VAL A C 1
ATOM 1969 O O . VAL A 1 250 ? 19.675 -0.795 -5.878 1.00 56.66 250 VAL A O 1
ATOM 1972 N N . ASN A 1 251 ? 20.151 -1.875 -3.968 1.00 61.00 251 ASN A N 1
ATOM 1973 C CA . ASN A 1 251 ? 18.841 -2.520 -3.844 1.00 61.00 251 ASN A CA 1
ATOM 1974 C C . ASN A 1 251 ? 17.702 -1.488 -3.788 1.00 61.00 251 ASN A C 1
ATOM 1976 O O . ASN A 1 251 ? 16.666 -1.613 -4.432 1.00 61.00 251 ASN A O 1
ATOM 1980 N N . MET A 1 252 ? 17.951 -0.421 -3.048 1.00 53.88 252 MET A N 1
ATOM 1981 C CA . MET A 1 252 ? 17.097 0.734 -2.850 1.00 53.88 252 MET A CA 1
ATOM 1982 C C . MET A 1 252 ? 16.759 1.467 -4.163 1.00 53.88 252 MET A C 1
ATOM 1984 O O . MET A 1 252 ? 15.591 1.749 -4.449 1.00 53.88 252 MET A O 1
ATOM 1988 N N . LEU A 1 253 ? 17.769 1.731 -4.996 1.00 64.25 253 LEU A N 1
ATOM 1989 C CA . LEU A 1 253 ? 17.575 2.277 -6.341 1.00 64.25 253 LEU A CA 1
ATOM 1990 C C . LEU A 1 253 ? 16.767 1.308 -7.213 1.00 64.25 253 LEU A C 1
ATOM 1992 O O . LEU A 1 253 ? 15.812 1.705 -7.878 1.00 64.25 253 LEU A O 1
ATOM 1996 N N . PHE A 1 254 ? 17.084 0.018 -7.146 1.00 72.50 254 PHE A N 1
ATOM 1997 C CA . PHE A 1 254 ? 16.392 -0.986 -7.939 1.00 72.50 254 PHE A CA 1
ATOM 1998 C C . PHE A 1 254 ? 14.920 -1.176 -7.539 1.00 72.50 254 PHE A C 1
ATOM 2000 O O . PHE A 1 254 ? 14.066 -1.339 -8.407 1.00 72.50 254 PHE A O 1
ATOM 2007 N N . ALA A 1 255 ? 14.583 -1.075 -6.253 1.00 63.38 255 ALA A N 1
ATOM 2008 C CA . ALA A 1 255 ? 13.202 -1.132 -5.777 1.00 63.38 255 ALA A CA 1
ATOM 2009 C C . ALA A 1 255 ? 12.355 0.031 -6.327 1.00 63.38 255 ALA A C 1
ATOM 2011 O O . ALA A 1 255 ? 11.230 -0.182 -6.792 1.00 63.38 255 ALA A O 1
ATOM 2012 N N . LYS A 1 256 ? 12.913 1.252 -6.360 1.00 67.31 256 LYS A N 1
ATOM 2013 C CA . LYS A 1 256 ? 12.274 2.420 -7.000 1.00 67.31 256 LYS A CA 1
ATOM 2014 C C . LYS A 1 256 ? 12.020 2.175 -8.483 1.00 67.31 256 LYS A C 1
ATOM 2016 O O . LYS A 1 256 ? 10.940 2.488 -8.994 1.00 67.31 256 LYS A O 1
ATOM 2021 N N . ILE A 1 257 ? 12.996 1.570 -9.155 1.00 75.00 257 ILE A N 1
ATOM 2022 C CA . ILE A 1 257 ? 12.887 1.215 -10.564 1.00 75.00 257 ILE A CA 1
ATOM 2023 C C . ILE A 1 257 ? 11.778 0.195 -10.799 1.00 75.00 257 ILE A C 1
ATOM 2025 O O . ILE A 1 257 ? 10.885 0.425 -11.618 1.00 75.00 257 ILE A O 1
ATOM 2029 N N . LEU A 1 258 ? 11.796 -0.904 -10.046 1.00 72.12 258 LEU A N 1
ATOM 2030 C CA . LEU A 1 258 ? 10.785 -1.947 -10.133 1.00 72.12 258 LEU A CA 1
ATOM 2031 C C . LEU A 1 258 ? 9.388 -1.382 -9.910 1.00 72.12 258 LEU A C 1
ATOM 2033 O O . LEU A 1 258 ? 8.492 -1.680 -10.692 1.00 72.12 258 LEU A O 1
ATOM 2037 N N . ARG A 1 259 ? 9.184 -0.520 -8.910 1.00 68.56 259 ARG A N 1
ATOM 2038 C CA . ARG A 1 259 ? 7.861 0.067 -8.669 1.00 68.56 259 ARG A CA 1
ATOM 2039 C C . ARG A 1 259 ? 7.364 0.882 -9.864 1.00 68.56 259 ARG A C 1
ATOM 2041 O O . ARG A 1 259 ? 6.215 0.727 -10.273 1.00 68.56 259 ARG A O 1
ATOM 2048 N N . ARG A 1 260 ? 8.227 1.702 -10.469 1.00 71.06 260 ARG A N 1
ATOM 2049 C CA . ARG A 1 260 ? 7.889 2.444 -11.694 1.00 71.06 260 ARG A CA 1
ATOM 2050 C C . ARG A 1 260 ? 7.565 1.509 -12.862 1.00 71.06 260 ARG A C 1
ATOM 2052 O O . ARG A 1 260 ? 6.612 1.767 -13.592 1.00 71.06 260 ARG A O 1
ATOM 2059 N N . LEU A 1 261 ? 8.292 0.402 -13.012 1.00 74.31 261 LEU A N 1
ATOM 2060 C CA . LEU A 1 261 ? 8.011 -0.607 -14.041 1.00 74.31 261 LEU A CA 1
ATOM 2061 C C . LEU A 1 261 ? 6.706 -1.378 -13.787 1.00 74.31 261 LEU A C 1
ATOM 2063 O O . LEU A 1 261 ? 6.028 -1.769 -14.738 1.00 74.31 261 LEU A O 1
ATOM 2067 N N . ARG A 1 262 ? 6.324 -1.568 -12.519 1.00 71.44 262 ARG A N 1
ATOM 2068 C CA . ARG A 1 262 ? 5.065 -2.218 -12.121 1.00 71.44 262 ARG A CA 1
ATOM 2069 C C . ARG A 1 262 ? 3.831 -1.339 -12.332 1.00 71.44 262 ARG A C 1
ATOM 2071 O O . ARG A 1 262 ? 2.719 -1.867 -12.378 1.00 71.44 262 ARG A O 1
ATOM 2078 N N . HIS A 1 263 ? 4.008 -0.030 -12.513 1.00 71.75 263 HIS A N 1
ATOM 2079 C CA . HIS A 1 263 ?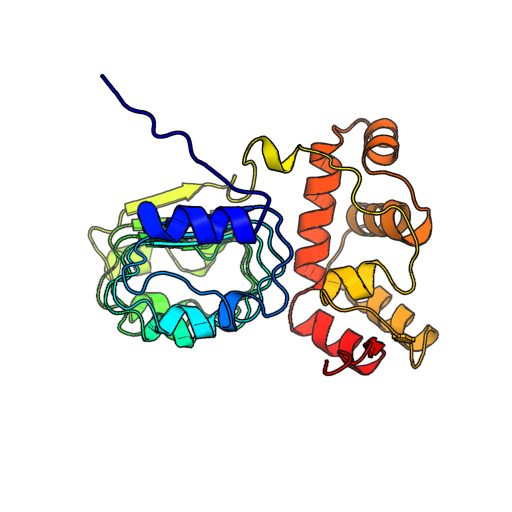 2.914 0.916 -12.722 1.00 71.75 263 HIS A CA 1
ATOM 2080 C C . HIS A 1 263 ? 1.919 0.431 -13.799 1.00 71.75 263 HIS A C 1
ATOM 2082 O O . HIS A 1 263 ? 2.363 0.011 -14.872 1.00 71.75 263 HIS A O 1
ATOM 2088 N N . PRO A 1 264 ? 0.586 0.526 -13.586 1.00 69.88 264 PRO A N 1
ATOM 2089 C CA . PRO A 1 264 ? -0.416 -0.032 -14.500 1.00 69.88 264 PRO A CA 1
ATOM 2090 C C . PRO A 1 264 ? -0.276 0.393 -15.969 1.00 69.88 264 PRO A C 1
ATOM 2092 O O . PRO A 1 264 ? -0.608 -0.377 -16.869 1.00 69.88 264 PRO A O 1
ATOM 2095 N N . SER A 1 265 ? 0.214 1.608 -16.244 1.00 70.19 265 SER A N 1
ATOM 2096 C CA . SER A 1 265 ? 0.448 2.076 -17.621 1.00 70.19 265 SER A CA 1
ATOM 2097 C C . SER A 1 265 ? 1.635 1.383 -18.306 1.00 70.19 265 SER A C 1
ATOM 2099 O O . SER A 1 265 ? 1.586 1.155 -19.515 1.00 70.19 265 SER A O 1
ATOM 2101 N N . ALA A 1 266 ? 2.675 1.028 -17.549 1.00 68.88 266 ALA A N 1
ATOM 2102 C CA . ALA A 1 266 ? 3.855 0.319 -18.031 1.00 68.88 266 ALA A CA 1
ATOM 2103 C C . ALA A 1 266 ? 3.580 -1.189 -18.113 1.00 68.88 266 ALA A C 1
ATOM 2105 O O . ALA A 1 266 ? 3.731 -1.796 -19.175 1.00 68.88 266 ALA A O 1
ATOM 2106 N N . SER A 1 267 ? 3.069 -1.776 -17.029 1.00 72.88 267 SER A N 1
ATOM 2107 C CA . SER A 1 267 ? 2.806 -3.212 -16.934 1.00 72.88 267 SER A CA 1
ATOM 2108 C C . SER A 1 267 ? 1.720 -3.680 -17.909 1.00 72.88 267 SER A C 1
ATOM 2110 O O . SER A 1 267 ? 1.864 -4.741 -18.509 1.00 72.88 267 SER A O 1
ATOM 2112 N N . ARG A 1 268 ? 0.683 -2.879 -18.203 1.00 79.25 268 ARG A N 1
ATOM 2113 C CA . ARG A 1 268 ? -0.319 -3.238 -19.229 1.00 79.25 268 ARG A CA 1
ATOM 2114 C C . ARG A 1 268 ? 0.296 -3.400 -20.622 1.00 79.25 268 ARG A C 1
ATOM 2116 O O . ARG A 1 268 ? -0.018 -4.364 -21.307 1.00 79.25 268 ARG A O 1
ATOM 2123 N N . ARG A 1 269 ? 1.192 -2.490 -21.025 1.00 80.56 269 ARG A N 1
ATOM 2124 C CA . ARG A 1 269 ? 1.857 -2.532 -22.343 1.00 80.56 269 ARG A CA 1
ATOM 2125 C C . ARG A 1 269 ? 2.776 -3.744 -22.488 1.00 80.56 269 ARG A C 1
ATOM 2127 O O . ARG A 1 269 ? 2.909 -4.282 -23.580 1.00 80.56 269 ARG A O 1
ATOM 2134 N N . LEU A 1 270 ? 3.407 -4.154 -21.390 1.00 81.81 270 LEU A N 1
ATOM 2135 C CA . LEU A 1 270 ? 4.283 -5.323 -21.349 1.00 81.81 270 LEU A CA 1
ATOM 2136 C C . LEU A 1 270 ? 3.478 -6.633 -21.339 1.00 81.81 270 LEU A C 1
ATOM 2138 O O . LEU A 1 270 ? 3.882 -7.594 -21.989 1.00 81.81 270 LEU A O 1
ATOM 2142 N N . ARG A 1 271 ? 2.321 -6.667 -20.661 1.00 82.94 271 ARG A N 1
ATOM 2143 C CA . ARG A 1 271 ? 1.503 -7.879 -20.469 1.00 82.94 271 ARG A CA 1
ATOM 2144 C C . ARG A 1 271 ? 1.059 -8.506 -21.790 1.00 82.94 271 ARG A C 1
ATOM 2146 O O . ARG A 1 271 ? 1.097 -9.725 -21.929 1.00 82.94 271 ARG A O 1
ATOM 2153 N N . ASP A 1 272 ? 0.700 -7.693 -22.781 1.00 83.56 272 ASP A N 1
ATOM 2154 C CA . ASP A 1 272 ? 0.221 -8.188 -24.079 1.00 83.56 272 ASP A CA 1
ATOM 2155 C C . ASP A 1 272 ? 1.297 -8.946 -24.874 1.00 83.56 272 ASP A C 1
ATOM 2157 O O . ASP A 1 272 ? 0.972 -9.794 -25.714 1.00 83.56 272 ASP A O 1
ATOM 2161 N N . LEU A 1 273 ? 2.574 -8.692 -24.578 1.00 83.00 273 LEU A N 1
ATOM 2162 C CA . LEU A 1 273 ? 3.736 -9.236 -25.285 1.00 83.00 273 LEU A CA 1
ATOM 2163 C C . LEU A 1 273 ? 4.284 -10.523 -24.656 1.00 83.00 273 LEU A C 1
ATOM 2165 O O . LEU A 1 273 ? 5.232 -11.111 -25.179 1.00 83.00 273 LEU A O 1
ATOM 2169 N N . VAL A 1 274 ? 3.681 -10.975 -23.558 1.00 82.19 274 VAL A N 1
ATOM 2170 C CA . VAL A 1 274 ? 4.202 -12.045 -22.708 1.00 82.19 274 VAL A CA 1
ATOM 2171 C C . VAL A 1 274 ? 3.136 -13.128 -22.524 1.00 82.19 274 VAL A C 1
ATOM 2173 O O . VAL A 1 274 ? 1.934 -12.859 -22.551 1.00 82.19 274 VAL A O 1
ATOM 2176 N N . VAL A 1 275 ? 3.572 -14.380 -22.414 1.00 78.94 275 VAL A N 1
ATOM 2177 C CA . VAL A 1 275 ? 2.747 -15.539 -22.062 1.00 78.94 275 VAL A CA 1
ATOM 2178 C C . VAL A 1 275 ? 3.254 -16.065 -20.728 1.00 78.94 275 VAL A C 1
ATOM 2180 O O . VAL A 1 275 ? 4.415 -16.463 -20.633 1.00 78.94 275 VAL A O 1
ATOM 2183 N N . PHE A 1 276 ? 2.392 -16.061 -19.718 1.00 79.94 276 PHE A N 1
ATOM 2184 C CA . PHE A 1 276 ? 2.701 -16.601 -18.397 1.00 79.94 276 PHE A CA 1
ATOM 2185 C C . PHE A 1 276 ? 2.489 -18.118 -18.374 1.00 79.94 276 PHE A C 1
ATOM 2187 O O . PHE A 1 276 ? 1.752 -18.660 -19.204 1.00 79.94 276 PHE A O 1
ATOM 2194 N N . GLU A 1 277 ? 3.179 -18.813 -17.475 1.00 79.00 277 GLU A N 1
ATOM 2195 C CA . GLU A 1 277 ? 2.847 -20.205 -17.162 1.00 79.00 277 GLU A CA 1
ATOM 2196 C C . GLU A 1 277 ? 1.432 -20.246 -16.557 1.00 79.00 277 GLU A C 1
ATOM 2198 O O . GLU A 1 277 ? 1.111 -19.441 -15.684 1.00 79.00 277 GLU A O 1
ATOM 2203 N N . GLU A 1 278 ? 0.562 -21.128 -17.060 1.00 64.50 278 GLU A N 1
ATOM 2204 C CA . GLU A 1 278 ? -0.709 -21.412 -16.384 1.00 64.50 278 GLU A CA 1
ATOM 2205 C C . GLU A 1 278 ? -0.393 -22.201 -15.111 1.00 64.50 278 GLU A C 1
ATOM 2207 O O . GLU A 1 278 ? 0.480 -23.070 -15.130 1.00 64.50 278 GLU A O 1
ATOM 2212 N N . GLU A 1 279 ? -1.083 -21.895 -14.011 1.00 50.78 279 GLU A N 1
ATOM 2213 C CA . GLU A 1 279 ? -1.050 -22.752 -12.828 1.00 50.78 279 GLU A CA 1
ATOM 2214 C C . GLU A 1 279 ? -1.524 -24.144 -13.253 1.00 50.78 279 GLU A C 1
ATOM 2216 O O . GLU A 1 279 ? -2.647 -24.298 -13.743 1.00 50.78 279 GLU A O 1
ATOM 2221 N N . ASP A 1 280 ? -0.671 -25.159 -13.087 1.00 38.06 280 ASP A N 1
ATOM 2222 C CA . ASP A 1 280 ? -1.142 -26.537 -13.078 1.00 38.06 280 ASP A CA 1
ATOM 2223 C C . ASP A 1 280 ? -2.230 -26.606 -12.001 1.00 38.06 280 ASP A C 1
ATOM 2225 O O . ASP A 1 280 ? -1.959 -26.484 -10.807 1.00 38.06 280 ASP A O 1
ATOM 2229 N N . ALA A 1 281 ? -3.484 -26.723 -12.436 1.00 40.09 281 ALA A N 1
ATOM 2230 C CA . ALA A 1 281 ? -4.607 -26.978 -11.556 1.00 40.09 281 ALA A CA 1
ATOM 2231 C C . ALA A 1 281 ? -4.414 -28.375 -10.952 1.00 40.09 281 ALA A C 1
ATOM 2233 O O . ALA A 1 281 ? -4.807 -29.380 -11.552 1.00 40.09 281 ALA A O 1
ATOM 2234 N N . SER A 1 282 ? -3.770 -28.438 -9.790 1.00 34.94 282 SER A N 1
ATOM 2235 C CA . SER A 1 282 ? -3.622 -29.648 -8.981 1.00 34.94 282 SER A CA 1
ATOM 2236 C C . SER A 1 282 ? -3.957 -29.368 -7.530 1.00 34.94 282 SER A C 1
ATOM 2238 O O . SER A 1 282 ? -3.267 -28.503 -6.948 1.00 34.94 282 SER A O 1
#